Protein 8AKP (pdb70)

Radius of gyration: 17.82 Å; Cα contacts (8 Å, |Δi|>4): 658; chains: 1; bounding box: 41×42×43 Å

Structure (mmCIF, N/CA/C/O backbone):
data_8AKP
#
_entry.id   8AKP
#
_cell.length_a   79.220
_cell.length_b   87.300
_cell.length_c   42.530
_cell.angle_alpha   90.00
_cell.angle_beta   90.00
_cell.angle_gamma   90.00
#
_symmetry.space_group_name_H-M   'P 21 21 2'
#
loop_
_entity.id
_entity.type
_entity.pdbx_description
1 polymer 'catalytic domain of G7048'
2 branched alpha-D-mannopyranose-(1-3)-[alpha-D-mannopyranose-(1-6)]alpha-D-mannopyranose-(1-6)-[alpha-D-mannopyranose-(1-3)]beta-D-mannopyranose-(1-4)-2-acetamido-2-deoxy-beta-D-glucopyranose-(1-4)-2-acetamido-2-deoxy-beta-D-glucopyranose
3 non-polymer 2-AMINO-2-HYDROXYMETHYL-PROPANE-1,3-DIOL
4 water water
#
loop_
_atom_site.group_PDB
_atom_site.id
_atom_site.type_symbol
_atom_site.label_atom_id
_atom_site.label_alt_id
_atom_site.label_comp_id
_atom_site.label_asym_id
_atom_site.label_entity_id
_atom_site.label_seq_id
_atom_site.pdbx_PDB_ins_code
_atom_site.Cartn_x
_atom_site.Cartn_y
_atom_site.Cartn_z
_atom_site.occupancy
_atom_site.B_iso_or_equiv
_atom_site.auth_seq_id
_atom_site.auth_comp_id
_atom_site.auth_asym_id
_atom_site.auth_atom_id
_atom_site.pdbx_PDB_model_num
ATOM 1 N N . ALA A 1 1 ? 2.712 9.338 -0.206 1.00 45.85 0 ALA A N 1
ATOM 2 C CA . ALA A 1 1 ? 2.698 9.280 -1.668 1.00 48.52 0 ALA A CA 1
ATOM 3 C C . ALA A 1 1 ? 2.445 10.664 -2.250 1.00 45.32 0 ALA A C 1
ATOM 4 O O . ALA A 1 1 ? 1.802 11.505 -1.621 1.00 53.04 0 ALA A O 1
ATOM 6 N N . VAL A 1 2 ? 2.958 10.906 -3.453 1.00 27.97 1 VAL A N 1
ATOM 7 C CA . VAL A 1 2 ? 2.842 12.204 -4.100 1.00 27.67 1 VAL A CA 1
ATOM 8 C C . VAL A 1 2 ? 1.693 12.141 -5.094 1.00 23.02 1 VAL A C 1
ATOM 9 O O . VAL A 1 2 ? 1.596 11.194 -5.883 1.00 28.21 1 VAL A O 1
ATOM 13 N N . SER A 1 3 ? 0.813 13.135 -5.041 1.00 22.73 2 SER A N 1
ATOM 14 C CA . SER A 1 3 ? -0.319 13.200 -5.949 1.00 21.97 2 SER A CA 1
ATOM 15 C C . SER A 1 3 ? 0.129 13.664 -7.326 1.00 17.35 2 SER A C 1
ATOM 16 O O . SER A 1 3 ? 0.925 14.598 -7.452 1.00 18.30 2 SER A O 1
ATOM 19 N N . LYS A 1 4 ? -0.415 13.030 -8.359 1.00 18.33 3 LYS A N 1
ATOM 20 C CA . LYS A 1 4 ? -0.169 13.424 -9.746 1.00 16.41 3 LYS A CA 1
ATOM 21 C C . LYS A 1 4 ? -1.493 13.305 -10.490 1.00 20.05 3 LYS A C 1
ATOM 22 O O . LYS A 1 4 ? -2.066 12.210 -10.556 1.00 20.42 3 LYS A O 1
ATOM 28 N N . GLY A 1 5 ? -2.002 14.407 -11.019 1.00 21.73 4 GLY A N 1
ATOM 29 C CA . GLY A 1 5 ? -3.296 14.327 -11.663 1.00 20.72 4 GLY A CA 1
ATOM 30 C C . GLY A 1 5 ? -3.607 15.521 -12.525 1.00 19.54 4 GLY A C 1
ATOM 31 O O . GLY A 1 5 ? -2.708 16.235 -12.976 1.00 18.44 4 GLY A O 1
ATOM 32 N N . PHE A 1 6 ? -4.909 15.713 -12.750 1.00 18.46 5 PHE A N 1
ATOM 33 C CA . PHE A 1 6 ? -5.438 16.753 -13.615 1.00 17.87 5 PHE A CA 1
ATOM 34 C C . PHE A 1 6 ? -6.570 17.482 -12.904 1.00 19.54 5 PHE A C 1
ATOM 35 O O . PHE A 1 6 ? -7.199 16.955 -11.982 1.00 19.14 5 PHE A O 1
ATOM 43 N N . ASN A 1 7 ? -6.797 18.718 -13.335 1.00 19.91 6 ASN A N 1
ATOM 44 C CA . ASN A 1 7 ? -7.993 19.469 -12.976 1.00 20.73 6 ASN A CA 1
ATOM 45 C C . ASN A 1 7 ? -9.150 19.102 -13.896 1.00 19.09 6 ASN A C 1
ATOM 46 O O . ASN A 1 7 ? -8.972 18.959 -15.114 1.00 18.70 6 ASN A O 1
ATOM 51 N N . TYR A 1 8 ? -10.355 19.013 -13.315 1.00 19.89 7 TYR A N 1
ATOM 52 C CA . TYR A 1 8 ? -11.566 18.628 -14.037 1.00 21.53 7 TYR A CA 1
ATOM 53 C C . TYR A 1 8 ? -12.698 19.579 -13.684 1.00 16.99 7 TYR A C 1
ATOM 54 O O . TYR A 1 8 ? -12.985 19.778 -12.505 1.00 19.99 7 TYR A O 1
ATOM 63 N N . GLY A 1 9 ? -13.365 20.125 -14.704 1.00 22.36 8 GLY A N 1
ATOM 64 C CA . GLY A 1 9 ? -14.550 20.930 -14.467 1.00 23.60 8 GLY A CA 1
ATOM 65 C C . GLY A 1 9 ? -15.795 20.085 -14.291 1.00 27.11 8 GLY A C 1
ATOM 66 O O . GLY A 1 9 ? -15.823 18.892 -14.604 1.00 25.37 8 GLY A O 1
ATOM 67 N N . ALA A 1 10 ? -16.845 20.716 -13.759 1.00 20.88 9 ALA A N 1
ATOM 68 C CA . ALA A 1 10 ? -18.135 20.057 -13.641 1.00 19.12 9 ALA A CA 1
ATOM 69 C C . ALA A 1 10 ? -18.919 20.080 -14.940 1.00 21.65 9 ALA A C 1
ATOM 70 O O . ALA A 1 10 ? -19.906 19.351 -15.050 1.00 22.42 9 ALA A O 1
ATOM 72 N N . THR A 1 11 ? -18.494 20.879 -15.919 1.00 21.13 10 THR A N 1
ATOM 73 C CA . THR A 1 11 ? -19.155 20.991 -17.210 1.00 19.22 10 THR A CA 1
ATOM 74 C C . THR A 1 11 ? -18.132 20.751 -18.310 1.00 27.35 10 THR A C 1
ATOM 75 O O . THR A 1 11 ? -16.923 20.814 -18.084 1.00 23.29 10 THR A O 1
ATOM 79 N N . LYS A 1 12 ? -18.632 20.481 -19.508 1.00 28.45 11 LYS A N 1
ATOM 80 C CA . LYS A 1 12 ? -17.784 20.350 -20.680 1.00 21.28 11 LYS A CA 1
ATOM 81 C C . LYS A 1 12 ? -17.457 21.733 -21.235 1.00 27.92 11 LYS A C 1
ATOM 82 O O . LYS A 1 12 ? -17.937 22.759 -20.740 1.00 26.67 11 LYS A O 1
ATOM 88 N N . ALA A 1 13 ? -16.617 21.768 -22.278 1.00 26.62 12 ALA A N 1
ATOM 89 C CA . ALA A 1 13 ? -16.229 23.053 -22.854 1.00 29.24 12 ALA A CA 1
ATOM 90 C C . ALA A 1 13 ? -17.435 23.841 -23.337 1.00 37.32 12 ALA A C 1
ATOM 91 O O . ALA A 1 13 ? -17.429 25.075 -23.275 1.00 42.34 12 ALA A O 1
ATOM 93 N N . ASP A 1 14 ? -18.480 23.153 -23.807 1.00 37.15 13 ASP A N 1
ATOM 94 C CA . ASP A 1 14 ? -19.675 23.824 -24.299 1.00 36.45 13 ASP A CA 1
ATOM 95 C C . ASP A 1 14 ? -20.612 24.253 -23.182 1.00 38.97 13 ASP A C 1
ATOM 96 O O . ASP A 1 14 ? -21.682 24.803 -23.472 1.00 38.35 13 ASP A O 1
ATOM 101 N N . GLY A 1 15 ? -20.247 23.996 -21.925 1.00 29.36 14 GLY A N 1
ATOM 102 C CA . GLY A 1 15 ? -21.053 24.395 -20.796 1.00 27.83 14 GLY A CA 1
ATOM 103 C C . GLY A 1 15 ? -22.041 23.362 -20.305 1.00 27.59 14 GLY A C 1
ATOM 104 O O . GLY A 1 15 ? -22.680 23.589 -19.269 1.00 31.53 14 GLY A O 1
ATOM 105 N N . SER A 1 16 ? -22.200 22.240 -21.006 1.00 25.30 15 SER A N 1
ATOM 106 C CA . SER A 1 16 ? -23.180 21.252 -20.580 1.00 26.58 15 SER A CA 1
ATOM 107 C C . SER A 1 16 ? -22.617 20.415 -19.438 1.00 27.11 15 SER A C 1
ATOM 108 O O . SER A 1 16 ? -21.404 20.243 -19.307 1.00 22.31 15 SER A O 1
ATOM 111 N N . SER A 1 17 ? -23.517 19.892 -18.608 1.00 23.67 16 SER A N 1
ATOM 112 C CA . SER A 1 17 ? -23.110 19.192 -17.400 1.00 23.37 16 SER A CA 1
ATOM 113 C C . SER A 1 17 ? -22.425 17.878 -17.741 1.00 23.38 16 SER A C 1
ATOM 114 O O . SER A 1 17 ? -22.844 17.169 -18.661 1.00 23.69 16 SER A O 1
ATOM 117 N N . LYS A 1 18 ? -21.377 17.547 -16.985 1.00 26.98 17 LYS A N 1
ATOM 118 C CA . LYS A 1 18 ? -20.749 16.232 -17.053 1.00 24.63 17 LYS A CA 1
ATOM 119 C C . LYS A 1 18 ? -21.388 15.280 -16.050 1.00 25.99 17 LYS A C 1
ATOM 120 O O . LYS A 1 18 ? -21.699 15.661 -14.916 1.00 23.80 17 LYS A O 1
ATOM 126 N N . TYR A 1 19 ? -21.555 14.031 -16.462 1.00 22.98 18 TYR A N 1
ATOM 127 C CA . TYR A 1 19 ? -22.193 13.016 -15.638 1.00 25.12 18 TYR A CA 1
ATOM 128 C C . TYR A 1 19 ? -21.188 11.921 -15.305 1.00 24.01 18 TYR A C 1
ATOM 129 O O . TYR A 1 19 ? -20.060 11.931 -15.792 1.00 24.28 18 TYR A O 1
ATOM 138 N N . GLN A 1 20 ? -21.609 10.971 -14.455 1.00 23.47 19 GLN A N 1
ATOM 139 C CA . GLN A 1 20 ? -20.692 9.939 -13.958 1.00 27.12 19 GLN A CA 1
ATOM 140 C C . GLN A 1 20 ? -19.909 9.270 -15.090 1.00 21.19 19 GLN A C 1
ATOM 141 O O . GLN A 1 20 ? -18.693 9.087 -14.990 1.00 23.07 19 GLN A O 1
ATOM 147 N N . ALA A 1 21 ? -20.585 8.926 -16.190 1.00 18.91 20 ALA A N 1
ATOM 148 C CA . ALA A 1 21 ? -19.907 8.249 -17.289 1.00 24.37 20 ALA A CA 1
ATOM 149 C C . ALA A 1 21 ? -18.842 9.134 -17.921 1.00 25.64 20 ALA A C 1
ATOM 150 O O . ALA A 1 21 ? -17.809 8.630 -18.389 1.00 24.16 20 ALA A O 1
ATOM 152 N N . ASP A 1 22 ? -19.054 10.453 -17.925 1.00 23.59 21 ASP A N 1
ATOM 153 C CA . ASP A 1 22 ? -18.042 11.360 -18.467 1.00 24.63 21 ASP A CA 1
ATOM 154 C C . ASP A 1 22 ? -16.802 11.387 -17.584 1.00 25.99 21 ASP A C 1
ATOM 155 O O . ASP A 1 22 ? -15.669 11.301 -18.082 1.00 23.05 21 ASP A O 1
ATOM 160 N N . PHE A 1 23 ? -16.996 11.530 -16.267 1.00 20.68 22 PHE A N 1
ATOM 161 C CA . PHE A 1 23 ? -15.857 11.546 -15.356 1.00 21.52 22 PHE A CA 1
ATOM 162 C C . PHE A 1 23 ? -15.102 10.233 -15.418 1.00 21.12 22 PHE A C 1
ATOM 163 O O . PHE A 1 23 ? -13.867 10.217 -15.401 1.00 22.19 22 PHE A O 1
ATOM 171 N N . LYS A 1 24 ? -15.832 9.120 -15.490 1.00 20.85 23 LYS A N 1
ATOM 172 C CA . LYS A 1 24 ? -15.192 7.812 -15.502 1.00 23.17 23 LYS A CA 1
ATOM 173 C C . LYS A 1 24 ? -14.301 7.658 -16.721 1.00 24.42 23 LYS A C 1
ATOM 174 O O . LYS A 1 24 ? -13.191 7.126 -16.625 1.00 23.65 23 LYS A O 1
ATOM 180 N N . LYS A 1 25 ? -14.761 8.130 -17.879 1.00 22.34 24 LYS A N 1
ATOM 181 C CA . LYS A 1 25 ? -13.926 8.009 -19.063 1.00 26.09 24 LYS A CA 1
ATOM 182 C C . LYS A 1 25 ? -12.692 8.901 -18.960 1.00 26.53 24 LYS A C 1
ATOM 183 O O . LYS A 1 25 ? -11.594 8.492 -19.360 1.00 26.75 24 LYS A O 1
ATOM 189 N N . ASP A 1 26 ? -12.842 10.108 -18.401 1.00 25.89 25 ASP A N 1
ATOM 190 C CA . ASP A 1 26 ? -11.685 10.982 -18.188 1.00 26.31 25 ASP A CA 1
ATOM 191 C C . ASP A 1 26 ? -10.670 10.343 -17.246 1.00 23.88 25 ASP A C 1
ATOM 192 O O . ASP A 1 26 ? -9.467 10.304 -17.539 1.00 24.68 25 ASP A O 1
ATOM 197 N N . PHE A 1 27 ? -11.130 9.884 -16.075 1.00 15.72 26 PHE A N 1
ATOM 198 C CA . PHE A 1 27 ? -10.195 9.322 -15.095 1.00 16.86 26 PHE A CA 1
ATOM 199 C C . PHE A 1 27 ? -9.445 8.129 -15.677 1.00 21.98 26 PHE A C 1
ATOM 200 O O . PHE A 1 27 ? -8.240 7.960 -15.439 1.00 20.02 26 PHE A O 1
ATOM 208 N N . ALA A 1 28 ? -10.137 7.296 -16.463 1.00 22.35 27 ALA A N 1
ATOM 209 C CA . ALA A 1 28 ? -9.483 6.121 -17.029 1.00 24.95 27 ALA A CA 1
ATOM 210 C C . ALA A 1 28 ? -8.499 6.512 -18.127 1.00 27.02 27 ALA A C 1
ATOM 211 O O . ALA A 1 28 ? -7.400 5.948 -18.222 1.00 27.67 27 ALA A O 1
ATOM 213 N N . ALA A 1 29 ? -8.871 7.483 -18.960 1.00 19.98 28 ALA A N 1
ATOM 214 C CA . ALA A 1 29 ? -7.965 7.945 -20.004 1.00 24.52 28 ALA A CA 1
ATOM 215 C C . ALA A 1 29 ? -6.706 8.570 -19.409 1.00 22.02 28 ALA A C 1
ATOM 216 O O . ALA A 1 29 ? -5.603 8.368 -19.930 1.00 26.61 28 ALA A O 1
ATOM 218 N N . ALA A 1 30 ? -6.846 9.316 -18.307 1.00 20.92 29 ALA A N 1
ATOM 219 C CA . ALA A 1 30 ? -5.674 9.911 -17.672 1.00 21.90 29 ALA A CA 1
ATOM 220 C C . ALA A 1 30 ? -4.720 8.832 -17.184 1.00 30.97 29 ALA A C 1
ATOM 221 O O . ALA A 1 30 ? -3.500 8.962 -17.331 1.00 27.19 29 ALA A O 1
ATOM 223 N N . LYS A 1 31 ? -5.259 7.761 -16.593 1.00 29.66 30 LYS A N 1
ATOM 224 C CA . LYS A 1 31 ? -4.413 6.649 -16.165 1.00 38.63 30 LYS A CA 1
ATOM 225 C C . LYS A 1 31 ? -3.685 6.006 -17.337 1.00 36.43 30 LYS A C 1
ATOM 226 O O . LYS A 1 31 ? -2.542 5.554 -17.189 1.00 40.17 30 LYS A O 1
ATOM 232 N N . ALA A 1 32 ? -4.314 5.967 -18.507 1.00 30.47 31 ALA A N 1
ATOM 233 C CA . ALA A 1 32 ? -3.768 5.273 -19.667 1.00 31.78 31 ALA A CA 1
ATOM 234 C C . ALA A 1 32 ? -2.781 6.115 -20.473 1.00 38.35 31 ALA A C 1
ATOM 235 O O . ALA A 1 32 ? -2.401 5.709 -21.576 1.00 46.26 31 ALA A O 1
ATOM 237 N N . LEU A 1 33 ? -2.361 7.274 -19.963 1.00 35.99 32 LEU A N 1
ATOM 238 C CA . LEU A 1 33 ? -1.322 8.028 -20.660 1.00 50.35 32 LEU A CA 1
ATOM 239 C C . LEU A 1 33 ? 0.066 7.455 -20.372 1.00 60.74 32 LEU A C 1
ATOM 240 O O . LEU A 1 33 ? 0.820 7.146 -21.301 1.00 59.44 32 LEU A O 1
ATOM 245 N N . VAL A 1 34 ? 0.418 7.316 -19.092 1.00 74.82 33 VAL A N 1
ATOM 246 C CA . VAL A 1 34 ? 1.660 6.678 -18.659 1.00 80.49 33 VAL A CA 1
ATOM 247 C C . VAL A 1 34 ? 1.301 5.452 -17.824 1.00 79.78 33 VAL A C 1
ATOM 248 O O . VAL A 1 34 ? 0.401 5.507 -16.979 1.00 71.61 33 VAL A O 1
ATOM 252 N N . GLU A 1 35 ? 1.987 4.344 -18.079 1.00 90.22 34 GLU A N 1
ATOM 253 C CA . GLU A 1 35 ? 1.638 3.062 -17.481 1.00 90.21 34 GLU A CA 1
ATOM 254 C C . GLU A 1 35 ? 2.205 2.944 -16.065 1.00 92.34 34 GLU A C 1
ATOM 255 O O . GLU A 1 35 ? 3.118 2.159 -15.801 1.00 94.34 34 GLU A O 1
ATOM 261 N N . SER A 1 38 ? 4.013 5.278 -12.086 1.00 71.91 37 SER A N 1
ATOM 262 C CA . SER A 1 38 ? 3.407 6.447 -11.460 1.00 73.64 37 SER A CA 1
ATOM 263 C C . SER A 1 38 ? 2.666 7.286 -12.493 1.00 69.82 37 SER A C 1
ATOM 264 O O . SER A 1 38 ? 3.237 8.184 -13.113 1.00 73.99 37 SER A O 1
ATOM 267 N N . GLY A 1 39 ? 1.380 6.977 -12.667 1.00 57.59 38 GLY A N 1
ATOM 268 C CA . GLY A 1 39 ? 0.547 7.642 -13.640 1.00 33.52 38 GLY A CA 1
ATOM 269 C C . GLY A 1 39 ? -0.284 8.761 -13.038 1.00 32.93 38 GLY A C 1
ATOM 270 O O . GLY A 1 39 ? -0.185 9.100 -11.854 1.00 31.93 38 GLY A O 1
ATOM 271 N N . PHE A 1 40 ? -1.115 9.356 -13.888 1.00 25.59 39 PHE A N 1
ATOM 272 C CA . PHE A 1 40 ? -2.021 10.404 -13.442 1.00 22.48 39 PHE A CA 1
ATOM 273 C C . PHE A 1 40 ? -3.242 9.711 -12.849 1.00 29.81 39 PHE A C 1
ATOM 274 O O . PHE A 1 40 ? -4.142 9.270 -13.566 1.00 28.05 39 PHE A O 1
ATOM 282 N N . THR A 1 41 ? -3.252 9.572 -11.529 1.00 26.65 40 THR A N 1
ATOM 283 C CA . THR A 1 41 ? -4.307 8.841 -10.829 1.00 20.42 40 THR A CA 1
ATOM 284 C C . THR A 1 41 ? -5.094 9.715 -9.877 1.00 21.89 40 THR A C 1
ATOM 285 O O . THR A 1 41 ? -5.849 9.182 -9.050 1.00 22.89 40 THR A O 1
ATOM 289 N N . SER A 1 42 ? -4.957 11.036 -9.975 1.00 20.55 41 SER A N 1
ATOM 290 C CA . SER A 1 42 ? -5.621 11.948 -9.055 1.00 21.27 41 SER A CA 1
ATOM 291 C C . SER A 1 42 ? -6.436 12.958 -9.855 1.00 22.31 41 SER A C 1
ATOM 292 O O . SER A 1 42 ? -6.153 13.214 -11.026 1.00 19.51 41 SER A O 1
ATOM 295 N N . ALA A 1 43 ? -7.458 13.530 -9.216 1.00 19.01 42 ALA A N 1
ATOM 296 C CA . ALA A 1 43 ? -8.387 14.458 -9.860 1.00 20.62 42 ALA A CA 1
ATOM 297 C C . ALA A 1 43 ? -8.712 15.599 -8.910 1.00 19.69 42 ALA A C 1
ATOM 298 O O . ALA A 1 43 ? -9.149 15.357 -7.786 1.00 20.32 42 ALA A O 1
ATOM 300 N N . ARG A 1 44 ? -8.526 16.836 -9.354 1.00 19.17 43 ARG A N 1
ATOM 301 C CA . ARG A 1 44 ? -8.950 17.996 -8.577 1.00 17.23 43 ARG A CA 1
ATOM 302 C C . ARG A 1 44 ? -10.260 18.527 -9.155 1.00 19.05 43 ARG A C 1
ATOM 303 O O . ARG A 1 44 ? -10.390 18.669 -10.374 1.00 17.50 43 ARG A O 1
ATOM 311 N N . LEU A 1 45 ? -11.226 18.818 -8.282 1.00 16.64 44 LEU A N 1
ATOM 312 C CA . LEU A 1 45 ? -12.499 19.402 -8.680 1.00 17.73 44 LEU A CA 1
ATOM 313 C C . LEU A 1 45 ? -12.655 20.781 -8.057 1.00 16.58 44 LEU A C 1
ATOM 314 O O . LEU A 1 45 ? -12.036 21.093 -7.038 1.00 19.63 44 LEU A O 1
ATOM 319 N N . TYR A 1 46 ? -13.523 21.601 -8.657 1.00 15.49 45 TYR A N 1
ATOM 320 C CA . TYR A 1 46 ? -13.753 22.954 -8.166 1.00 15.57 45 TYR A CA 1
ATOM 321 C C . TYR A 1 46 ? -15.023 23.083 -7.336 1.00 20.11 45 TYR A C 1
ATOM 322 O O . TYR A 1 46 ? -15.196 24.103 -6.664 1.00 19.93 45 TYR A O 1
ATOM 331 N N . THR A 1 47 ? -15.907 22.088 -7.377 1.00 15.58 46 THR A N 1
ATOM 332 C CA . THR A 1 47 ? -17.202 22.177 -6.718 1.00 17.03 46 THR A CA 1
ATOM 333 C C . THR A 1 47 ? -17.606 20.793 -6.233 1.00 21.00 46 THR A C 1
ATOM 334 O O . THR A 1 47 ? -17.157 19.771 -6.766 1.00 19.75 46 THR A O 1
ATOM 338 N N . MET A 1 48 ? -18.443 20.770 -5.199 1.00 15.70 47 MET A N 1
ATOM 339 C CA . MET A 1 48 ? -19.048 19.529 -4.731 1.00 16.69 47 MET A CA 1
ATOM 340 C C . MET A 1 48 ? -20.382 19.233 -5.405 1.00 18.87 47 MET A C 1
ATOM 341 O O . MET A 1 48 ? -20.956 18.164 -5.158 1.00 18.69 47 MET A O 1
ATOM 346 N N . ILE A 1 49 ? -20.901 20.155 -6.210 1.00 18.40 48 ILE A N 1
ATOM 347 C CA . ILE A 1 49 ? -22.297 20.125 -6.660 1.00 21.51 48 ILE A CA 1
ATOM 348 C C . ILE A 1 49 ? -22.351 19.611 -8.091 1.00 23.19 48 ILE A C 1
ATOM 349 O O . ILE A 1 49 ? -21.654 20.139 -8.971 1.00 22.47 48 ILE A O 1
ATOM 354 N N . GLN A 1 50 ? -23.204 18.606 -8.327 1.00 18.06 49 GLN A N 1
ATOM 355 C CA . GLN A 1 50 ? -23.432 18.071 -9.670 1.00 18.26 49 GLN A CA 1
ATOM 356 C C . GLN A 1 50 ? -24.007 19.137 -10.592 1.00 18.95 49 GLN A C 1
ATOM 357 O O . GLN A 1 50 ? -24.905 19.893 -10.213 1.00 20.49 49 GLN A O 1
ATOM 363 N N . GLY A 1 51 ? -23.473 19.198 -11.810 1.00 21.41 50 GLY A N 1
ATOM 364 C CA . GLY A 1 51 ? -23.962 20.115 -12.821 1.00 20.10 50 GLY A CA 1
ATOM 365 C C . GLY A 1 51 ? -25.444 19.957 -13.098 1.00 23.68 50 GLY A C 1
ATOM 366 O O . GLY A 1 51 ? -25.947 18.838 -13.265 1.00 24.12 50 GLY A O 1
ATOM 367 N N . GLY A 1 52 ? -26.153 21.081 -13.145 1.00 23.13 51 GLY A N 1
ATOM 368 C CA . GLY A 1 52 ? -27.583 21.076 -13.332 1.00 19.42 51 GLY A CA 1
ATOM 369 C C . GLY A 1 52 ? -28.398 20.906 -12.066 1.00 24.52 51 GLY A C 1
ATOM 370 O O . GLY A 1 52 ? -29.630 20.920 -12.149 1.00 28.07 51 GLY A O 1
ATOM 371 N N . THR A 1 53 ? -27.761 20.746 -10.901 1.00 24.13 52 THR A N 1
ATOM 372 C CA . THR A 1 53 ? -28.486 20.526 -9.653 1.00 20.95 52 THR A CA 1
ATOM 373 C C . THR A 1 53 ? -28.182 21.641 -8.666 1.00 23.43 52 THR A C 1
ATOM 374 O O . THR A 1 53 ? -27.218 22.397 -8.818 1.00 23.44 52 THR A O 1
ATOM 378 N N . THR A 1 54 ? -28.998 21.698 -7.608 1.00 19.65 53 THR A N 1
ATOM 379 C CA . THR A 1 54 ? -28.805 22.708 -6.573 1.00 22.87 53 THR A CA 1
ATOM 380 C C . THR A 1 54 ? -27.731 22.298 -5.568 1.00 22.25 53 THR A C 1
ATOM 381 O O . THR A 1 54 ? -26.876 23.115 -5.205 1.00 22.09 53 THR A O 1
ATOM 385 N N . ASN A 1 55 ? -27.752 21.048 -5.104 1.00 18.24 54 ASN A N 1
ATOM 386 C CA . ASN A 1 55 ? -26.776 20.613 -4.108 1.00 20.26 54 ASN A CA 1
ATOM 387 C C . ASN A 1 55 ? -26.684 19.094 -4.055 1.00 19.33 54 ASN A C 1
ATOM 388 O O . ASN A 1 55 ? -26.404 18.520 -3.002 1.00 19.46 54 ASN A O 1
ATOM 393 N N . THR A 1 56 ? -26.905 18.449 -5.174 1.00 18.92 55 THR A N 1
ATOM 394 C CA . THR A 1 56 ? -26.669 17.019 -5.312 1.00 24.01 55 THR A CA 1
ATOM 395 C C . THR A 1 56 ? -25.170 16.744 -5.476 1.00 21.82 55 THR A C 1
ATOM 396 O O . THR A 1 56 ? -24.503 17.429 -6.258 1.00 19.91 55 THR A O 1
ATOM 400 N N . PRO A 1 57 ? -24.628 15.738 -4.782 1.00 17.13 56 PRO A N 1
ATOM 401 C CA . PRO A 1 57 ? -23.179 15.471 -4.870 1.00 18.31 56 PRO A CA 1
ATOM 402 C C . PRO A 1 57 ? -22.725 15.230 -6.302 1.00 21.41 56 PRO A C 1
ATOM 403 O O . PRO A 1 57 ? -23.354 14.478 -7.054 1.00 20.11 56 PRO A O 1
ATOM 407 N N . ILE A 1 58 ? -21.619 15.889 -6.673 1.00 21.55 57 ILE A N 1
ATOM 408 C CA . ILE A 1 58 ? -21.080 15.782 -8.021 1.00 16.40 57 ILE A CA 1
ATOM 409 C C . ILE A 1 58 ? -20.827 14.319 -8.361 1.00 22.45 57 ILE A C 1
ATOM 410 O O . ILE A 1 58 ? -20.336 13.537 -7.532 1.00 20.91 57 ILE A O 1
ATOM 415 N N . GLU A 1 59 ? -21.173 13.938 -9.595 1.00 21.21 58 GLU A N 1
ATOM 416 C CA . GLU A 1 59 ? -21.096 12.537 -9.994 1.00 23.44 58 GLU A CA 1
ATOM 417 C C . GLU A 1 59 ? -19.670 12.096 -10.289 1.00 18.94 58 GLU A C 1
ATOM 418 O O . GLU A 1 59 ? -19.453 10.931 -10.638 1.00 22.38 58 GLU A O 1
ATOM 424 N N . ALA A 1 60 ? -18.704 12.997 -10.145 1.00 17.68 59 ALA A N 1
ATOM 425 C CA . ALA A 1 60 ? -17.303 12.598 -10.166 1.00 20.68 59 ALA A CA 1
ATOM 426 C C . ALA A 1 60 ? -16.978 11.663 -9.016 1.00 22.51 59 ALA A C 1
ATOM 427 O O . ALA A 1 60 ? -16.006 10.901 -9.091 1.00 23.26 59 ALA A O 1
ATOM 429 N N . ILE A 1 61 ? -17.747 11.725 -7.929 1.00 16.81 60 ILE A N 1
ATOM 430 C CA . ILE A 1 61 ? -17.415 10.925 -6.757 1.00 19.81 60 ILE A CA 1
ATOM 431 C C . ILE A 1 61 ? -17.660 9.450 -7.053 1.00 19.02 60 ILE A C 1
ATOM 432 O O . ILE A 1 61 ? -16.742 8.641 -6.853 1.00 22.02 60 ILE A O 1
ATOM 437 N N . PRO A 1 62 ? -18.842 9.029 -7.527 1.00 21.70 61 PRO A N 1
ATOM 438 C CA . PRO A 1 62 ? -18.987 7.598 -7.831 1.00 23.07 61 PRO A CA 1
ATOM 439 C C . PRO A 1 62 ? -18.088 7.136 -8.965 1.00 26.04 61 PRO A C 1
ATOM 440 O O . PRO A 1 62 ? -17.656 5.977 -8.967 1.00 24.07 61 PRO A O 1
ATOM 444 N N . ALA A 1 63 ? -17.780 8.006 -9.926 1.00 20.48 62 ALA A N 1
ATOM 445 C CA . ALA A 1 63 ? -16.816 7.638 -10.960 1.00 19.50 62 ALA A CA 1
ATOM 446 C C . ALA A 1 63 ? -15.436 7.378 -10.365 1.00 22.51 62 ALA A C 1
ATOM 447 O O . ALA A 1 63 ? -14.748 6.431 -10.765 1.00 26.21 62 ALA A O 1
ATOM 449 N N . ALA A 1 64 ? -15.009 8.218 -9.419 1.00 23.35 63 ALA A N 1
ATOM 450 C CA . ALA A 1 64 ? -13.702 8.042 -8.792 1.00 22.10 63 ALA A CA 1
ATOM 451 C C . ALA A 1 64 ? -13.649 6.756 -7.979 1.00 22.59 63 ALA A C 1
ATOM 452 O O . ALA A 1 64 ? -12.612 6.084 -7.934 1.00 23.98 63 ALA A O 1
ATOM 454 N N . ILE A 1 65 ? -14.752 6.408 -7.316 1.00 19.43 64 ILE A N 1
ATOM 455 C CA . ILE A 1 65 ? -14.809 5.148 -6.581 1.00 19.78 64 ILE A CA 1
ATOM 456 C C . ILE A 1 65 ? -14.584 3.969 -7.519 1.00 25.86 64 ILE A C 1
ATOM 457 O O . ILE A 1 65 ? -13.822 3.043 -7.207 1.00 25.88 64 ILE A O 1
ATOM 462 N N . GLU A 1 66 ? -15.222 3.990 -8.694 1.00 25.70 65 GLU A N 1
ATOM 463 C CA . GLU A 1 66 ? -15.078 2.871 -9.621 1.00 27.77 65 GLU A CA 1
ATOM 464 C C . GLU A 1 66 ? -13.683 2.822 -10.238 1.00 30.08 65 GLU A C 1
ATOM 465 O O . GLU A 1 66 ? -13.158 1.735 -10.508 1.00 29.25 65 GLU A O 1
ATOM 471 N N . GLU A 1 67 ? -13.071 3.977 -10.486 1.00 27.44 66 GLU A N 1
ATOM 472 C CA . GLU A 1 67 ? -11.743 4.014 -11.092 1.00 28.71 66 GLU A CA 1
ATOM 473 C C . GLU A 1 67 ? -10.618 4.073 -10.064 1.00 31.58 66 GLU A C 1
ATOM 474 O O . GLU A 1 67 ? -9.444 4.107 -10.453 1.00 27.55 66 GLU A O 1
ATOM 480 N N . LYS A 1 68 ? -10.948 4.084 -8.772 1.00 24.64 67 LYS A N 1
ATOM 481 C CA . LYS A 1 68 ? -9.965 4.241 -7.699 1.00 25.99 67 LYS A CA 1
ATOM 482 C C . LYS A 1 68 ? -9.117 5.495 -7.915 1.00 27.81 67 LYS A C 1
ATOM 483 O O . LYS A 1 68 ? -7.889 5.487 -7.794 1.00 31.75 67 LYS A O 1
ATOM 489 N N . THR A 1 69 ? -9.798 6.597 -8.205 1.00 21.98 68 THR A N 1
ATOM 490 C CA . THR A 1 69 ? -9.147 7.868 -8.483 1.00 22.85 68 THR A CA 1
ATOM 491 C C . THR A 1 69 ? -9.082 8.688 -7.201 1.00 25.66 68 THR A C 1
ATOM 492 O O . THR A 1 69 ? -10.097 8.867 -6.524 1.00 24.24 68 THR A O 1
ATOM 496 N N . GLU A 1 70 ? -7.883 9.149 -6.852 1.00 18.98 69 GLU A N 1
ATOM 497 C CA . GLU A 1 70 ? -7.727 10.045 -5.715 1.00 19.71 69 GLU A CA 1
ATOM 498 C C . GLU A 1 70 ? -8.426 11.365 -6.011 1.00 21.22 69 GLU A C 1
ATOM 499 O O . GLU A 1 70 ? -8.418 11.841 -7.148 1.00 19.60 69 GLU A O 1
ATOM 505 N N . LEU A 1 71 ? -9.035 11.962 -4.988 1.00 20.17 70 LEU A N 1
ATOM 506 C CA . LEU A 1 71 ? -9.811 13.187 -5.153 1.00 16.13 70 LEU A CA 1
ATOM 507 C C . LEU A 1 71 ? -9.243 14.315 -4.307 1.00 20.61 70 LEU A C 1
ATOM 508 O O . LEU A 1 71 ? -9.127 14.182 -3.085 1.00 25.15 70 LEU A O 1
ATOM 513 N N . LEU A 1 72 ? -8.930 15.435 -4.957 1.00 17.97 71 LEU A N 1
ATOM 514 C CA . LEU A 1 72 ? -8.761 16.713 -4.275 1.00 16.23 71 LEU A CA 1
ATOM 515 C C . LEU A 1 72 ? -10.080 17.469 -4.425 1.00 19.28 71 LEU A C 1
ATOM 516 O O . LEU A 1 72 ? -10.365 18.040 -5.482 1.00 20.42 71 LEU A O 1
ATOM 521 N N . LEU A 1 73 ? -10.903 17.441 -3.379 1.00 17.29 72 LEU A N 1
ATOM 522 C CA . LEU A 1 73 ? -12.218 18.052 -3.445 1.00 20.40 72 LEU A CA 1
ATOM 523 C C . LEU A 1 73 ? -12.098 19.569 -3.486 1.00 16.13 72 LEU A C 1
ATOM 524 O O . LEU A 1 73 ? -11.096 20.150 -3.071 1.00 20.99 72 LEU A O 1
ATOM 529 N N . GLY A 1 74 ? -13.138 20.210 -4.017 1.00 15.60 73 GLY A N 1
ATOM 530 C CA . GLY A 1 74 ? -13.208 21.658 -3.995 1.00 17.38 73 GLY A CA 1
ATOM 531 C C . GLY A 1 74 ? -14.602 22.140 -3.650 1.00 20.49 73 GLY A C 1
ATOM 532 O O . GLY A 1 74 ? -15.585 21.552 -4.099 1.00 20.35 73 GLY A O 1
ATOM 533 N N . LEU A 1 75 ? -14.695 23.187 -2.832 1.00 19.07 74 LEU A N 1
ATOM 534 C CA . LEU A 1 75 ? -15.937 23.907 -2.590 1.00 22.32 74 LEU A CA 1
ATOM 535 C C . LEU A 1 75 ? -15.781 25.291 -3.194 1.00 24.54 74 LEU A C 1
ATOM 536 O O . LEU A 1 75 ? -14.776 25.966 -2.943 1.00 25.97 74 LEU A O 1
ATOM 541 N N . TRP A 1 76 ? -16.747 25.700 -4.009 1.00 22.03 75 TRP A N 1
ATOM 542 C CA . TRP A 1 76 ? -16.657 26.997 -4.670 1.00 22.10 75 TRP A CA 1
ATOM 543 C C . TRP A 1 76 ? -17.181 28.051 -3.705 1.00 26.39 75 TRP A C 1
ATOM 544 O O . TRP A 1 76 ? -18.326 27.964 -3.253 1.00 25.59 75 TRP A O 1
ATOM 555 N N . ALA A 1 77 ? -16.350 29.041 -3.375 1.00 20.93 76 ALA A N 1
ATOM 556 C CA . ALA A 1 77 ? -16.674 29.922 -2.263 1.00 21.64 76 ALA A CA 1
ATOM 557 C C . ALA A 1 77 ? -17.155 31.297 -2.692 1.00 28.40 76 ALA A C 1
ATOM 558 O O . ALA A 1 77 ? -17.604 32.065 -1.835 1.00 33.81 76 ALA A O 1
ATOM 560 N N . SER A 1 78 ? -17.083 31.627 -3.977 1.00 24.30 77 SER A N 1
ATOM 561 C CA . SER A 1 78 ? -17.517 32.932 -4.449 1.00 24.76 77 SER A CA 1
ATOM 562 C C . SER A 1 78 ? -18.971 32.872 -4.901 1.00 25.15 77 SER A C 1
ATOM 563 O O . SER A 1 78 ? -19.483 31.812 -5.277 1.00 25.68 77 SER A O 1
ATOM 566 N N . GLY A 1 79 ? -19.636 34.024 -4.859 1.00 26.86 78 GLY A N 1
ATOM 567 C CA . GLY A 1 79 ? -21.009 34.126 -5.323 1.00 24.75 78 GLY A CA 1
ATOM 568 C C . GLY A 1 79 ? -22.078 33.748 -4.322 1.00 27.46 78 GLY A C 1
ATOM 569 O O . GLY A 1 79 ? -23.249 33.662 -4.704 1.00 28.25 78 GLY A O 1
ATOM 570 N N . GLY A 1 80 ? -21.721 33.497 -3.066 1.00 31.89 79 GLY A N 1
ATOM 571 C CA . GLY A 1 80 ? -22.719 33.275 -2.039 1.00 28.42 79 GLY A CA 1
ATOM 572 C C . GLY A 1 80 ? -23.398 31.922 -2.057 1.00 26.83 79 GLY A C 1
ATOM 573 O O . GLY A 1 80 ? -24.542 31.811 -1.608 1.00 28.72 79 GLY A O 1
ATOM 574 N N . ASN A 1 81 ? -22.714 30.874 -2.521 1.00 21.31 80 ASN A N 1
ATOM 575 C CA . ASN A 1 81 ? -23.330 29.560 -2.664 1.00 23.42 80 ASN A CA 1
ATOM 576 C C . ASN A 1 81 ? -22.720 28.518 -1.736 1.00 25.74 80 ASN A C 1
ATOM 577 O O . ASN A 1 81 ? -22.910 27.316 -1.955 1.00 21.64 80 ASN A O 1
ATOM 582 N N . MET A 1 82 ? -21.995 28.949 -0.697 1.00 19.78 81 MET A N 1
ATOM 583 C CA . MET A 1 82 ? -21.349 27.984 0.185 1.00 24.85 81 MET A CA 1
ATOM 584 C C . MET A 1 82 ? -22.361 27.136 0.939 1.00 23.66 81 MET A C 1
ATOM 585 O O . MET A 1 82 ? -22.049 25.994 1.300 1.00 25.60 81 MET A O 1
ATOM 590 N N . ASP A 1 83 ? -23.568 27.651 1.191 1.00 23.54 82 ASP A N 1
ATOM 591 C CA A ASP A 1 83 ? -24.566 26.820 1.859 0.59 24.35 82 ASP A CA 1
ATOM 592 C CA B ASP A 1 83 ? -24.569 26.824 1.857 0.41 24.66 82 ASP A CA 1
ATOM 593 C C . ASP A 1 83 ? -24.854 25.565 1.047 1.00 24.29 82 ASP A C 1
ATOM 594 O O . ASP A 1 83 ? -24.933 24.463 1.603 1.00 20.91 82 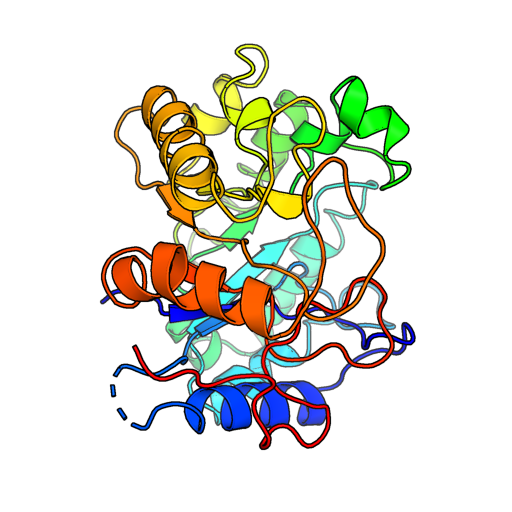ASP A O 1
ATOM 603 N N . ASN A 1 84 ? -24.979 25.704 -0.277 1.00 21.71 83 ASN A N 1
ATOM 604 C CA . ASN A 1 84 ? -25.219 24.538 -1.124 1.00 20.19 83 ASN A CA 1
ATOM 605 C C . ASN A 1 84 ? -23.987 23.650 -1.248 1.00 24.54 83 ASN A C 1
ATOM 606 O O . ASN A 1 84 ? -24.115 22.424 -1.356 1.00 20.36 83 ASN A O 1
ATOM 611 N N . GLU A 1 85 ? -22.790 24.245 -1.288 1.00 20.53 84 GLU A N 1
ATOM 612 C CA . GLU A 1 85 ? -21.572 23.434 -1.304 1.00 25.48 84 GLU A CA 1
ATOM 613 C C . GLU A 1 85 ? -21.479 22.576 -0.050 1.00 20.93 84 GLU A C 1
ATOM 614 O O . GLU A 1 85 ? -21.152 21.387 -0.119 1.00 21.23 84 GLU A O 1
ATOM 620 N N . ILE A 1 86 ? -21.765 23.165 1.111 1.00 19.55 85 ILE A N 1
ATOM 621 C CA . ILE A 1 86 ? -21.695 22.407 2.353 1.00 22.41 85 ILE A CA 1
ATOM 622 C C . ILE A 1 86 ? -22.761 21.316 2.387 1.00 19.01 85 ILE A C 1
ATOM 623 O O . ILE A 1 86 ? -22.489 20.178 2.796 1.00 20.77 85 ILE A O 1
ATOM 628 N N . ALA A 1 87 ? -23.977 21.629 1.929 1.00 20.13 86 ALA A N 1
ATOM 629 C CA . ALA A 1 87 ? -25.025 20.612 1.825 1.00 21.09 86 ALA A CA 1
ATOM 630 C C . ALA A 1 87 ? -24.611 19.454 0.917 1.00 23.22 86 ALA A C 1
ATOM 631 O O . ALA A 1 87 ? -24.861 18.284 1.242 1.00 23.38 86 ALA A O 1
ATOM 633 N N . ALA A 1 88 ? -23.991 19.753 -0.232 1.00 18.34 87 ALA A N 1
ATOM 634 C CA . ALA A 1 88 ? -23.541 18.688 -1.123 1.00 19.07 87 ALA A CA 1
ATOM 635 C C . ALA A 1 88 ? -22.442 17.859 -0.473 1.00 23.00 87 ALA A C 1
ATOM 636 O O . ALA A 1 88 ? -22.410 16.629 -0.621 1.00 21.27 87 ALA A O 1
ATOM 638 N N . LEU A 1 89 ? -21.536 18.513 0.258 1.00 20.64 88 LEU A N 1
ATOM 639 C CA . LEU A 1 89 ? -20.477 17.777 0.946 1.00 21.39 88 LEU A CA 1
ATOM 640 C C . LEU A 1 89 ? -21.061 16.850 2.001 1.00 23.41 88 LEU A C 1
ATOM 641 O O . LEU A 1 89 ? -20.667 15.679 2.096 1.00 23.23 88 LEU A O 1
ATOM 646 N N . LYS A 1 90 ? -22.015 17.350 2.796 1.00 17.56 89 LYS A N 1
ATOM 647 C CA . LYS A 1 90 ? -22.678 16.499 3.781 1.00 21.52 89 LYS A CA 1
ATOM 648 C C . LYS A 1 90 ? -23.351 15.312 3.114 1.00 23.25 89 LYS A C 1
ATOM 649 O O . LYS A 1 90 ? -23.256 14.180 3.610 1.00 21.98 89 LYS A O 1
ATOM 655 N N . SER A 1 91 ? -24.022 15.545 1.969 1.00 19.78 90 SER A N 1
ATOM 656 C CA . SER A 1 91 ? -24.724 14.459 1.296 1.00 19.30 90 SER A CA 1
ATOM 657 C C . SER A 1 91 ? -23.746 13.457 0.713 1.00 23.65 90 SER A C 1
ATOM 658 O O . SER A 1 91 ? -24.004 12.249 0.740 1.00 25.22 90 SER A O 1
ATOM 661 N N . ALA A 1 92 ? -22.625 13.942 0.175 1.00 19.94 91 ALA A N 1
ATOM 662 C CA . ALA A 1 92 ? -21.604 13.041 -0.349 1.00 19.66 91 ALA A CA 1
ATOM 663 C C . ALA A 1 92 ? -21.087 12.097 0.736 1.00 21.36 91 ALA A C 1
ATOM 664 O O . ALA A 1 92 ? -20.966 10.887 0.512 1.00 21.15 91 ALA A O 1
ATOM 666 N N . ILE A 1 93 ? -20.768 12.634 1.922 1.00 24.71 92 ILE A N 1
ATOM 667 C CA . ILE A 1 93 ? -20.333 11.785 3.035 1.00 26.27 92 ILE A CA 1
ATOM 668 C C . ILE A 1 93 ? -21.405 10.766 3.377 1.00 27.06 92 ILE A C 1
ATOM 669 O O . ILE A 1 93 ? -21.118 9.576 3.583 1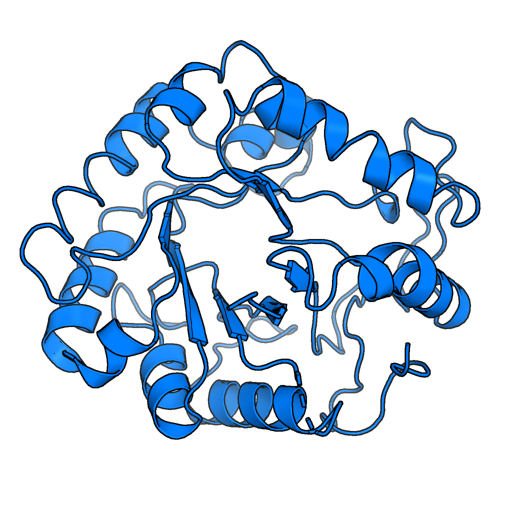.00 23.39 92 ILE A O 1
ATOM 674 N N . SER A 1 94 ? -22.659 11.216 3.442 1.00 23.25 93 SER A N 1
ATOM 675 C CA . SER A 1 94 ? -23.759 10.331 3.812 1.00 23.65 93 SER A CA 1
ATOM 676 C C . SER A 1 94 ? -23.989 9.246 2.763 1.00 26.25 93 SER A C 1
ATOM 677 O O . SER A 1 94 ? -24.130 8.065 3.099 1.00 31.09 93 SER A O 1
ATOM 680 N N . GLN A 1 95 ? -24.029 9.621 1.483 1.00 21.34 94 GLN A N 1
ATOM 681 C CA . GLN A 1 95 ? -24.437 8.671 0.454 1.00 27.22 94 GLN A CA 1
ATOM 682 C C . GLN A 1 95 ? -23.325 7.707 0.055 1.00 28.19 94 GLN A C 1
ATOM 683 O O . GLN A 1 95 ? -23.610 6.551 -0.271 1.00 28.36 94 GLN A O 1
ATOM 689 N N . TYR A 1 96 ? -22.063 8.157 0.031 1.00 24.39 95 TYR A N 1
ATOM 690 C CA . TYR A 1 96 ? -20.983 7.333 -0.497 1.00 23.33 95 TYR A CA 1
ATOM 691 C C . TYR A 1 96 ? -20.042 6.791 0.575 1.00 25.64 95 TYR A C 1
ATOM 692 O O . TYR A 1 96 ? -19.299 5.846 0.293 1.00 27.73 95 TYR A O 1
ATOM 701 N N . GLY A 1 97 ? -20.069 7.347 1.788 1.00 21.85 96 GLY A N 1
ATOM 702 C CA . GLY A 1 97 ? -19.412 6.713 2.925 1.00 21.55 96 GLY A CA 1
ATOM 703 C C . GLY A 1 97 ? -17.917 6.525 2.736 1.00 29.46 96 GLY A C 1
ATOM 704 O O . GLY A 1 97 ? -17.223 7.362 2.150 1.00 24.72 96 GLY A O 1
ATOM 705 N N . ASP A 1 98 ? -17.419 5.384 3.227 1.00 28.47 97 ASP A N 1
ATOM 706 C CA . ASP A 1 98 ? -15.980 5.167 3.365 1.00 31.33 97 ASP A CA 1
ATOM 707 C C . ASP A 1 98 ? -15.271 4.967 2.026 1.00 25.44 97 ASP A C 1
ATOM 708 O O . ASP A 1 98 ? -14.090 5.320 1.899 1.00 26.33 97 ASP A O 1
ATOM 713 N N . ASP A 1 99 ? -15.935 4.372 1.034 1.00 21.08 98 ASP A N 1
ATOM 714 C CA . ASP A 1 99 ? -15.301 4.247 -0.279 1.00 26.38 98 ASP A CA 1
ATOM 715 C C . ASP A 1 99 ? -14.977 5.610 -0.870 1.00 30.46 98 ASP A C 1
ATOM 716 O O . ASP A 1 99 ? -13.974 5.757 -1.579 1.00 33.13 98 ASP A O 1
ATOM 721 N N . PHE A 1 100 ? -15.804 6.613 -0.574 1.00 24.90 99 PHE A N 1
ATOM 722 C CA . PHE A 1 100 ? -15.518 7.994 -0.958 1.00 19.22 99 PHE A CA 1
ATOM 723 C C . PHE A 1 100 ? -14.413 8.594 -0.092 1.00 20.79 99 PHE A C 1
ATOM 724 O O . PHE A 1 100 ? -13.421 9.132 -0.609 1.00 23.43 99 PHE A O 1
ATOM 732 N N . ALA A 1 101 ? -14.566 8.511 1.235 1.00 23.64 100 ALA A N 1
ATOM 733 C CA . ALA A 1 101 ? -13.608 9.155 2.134 1.00 22.81 100 ALA A CA 1
ATOM 734 C C . ALA A 1 101 ? -12.195 8.641 1.906 1.00 21.79 100 ALA A C 1
ATOM 735 O O . ALA A 1 101 ? -11.225 9.397 2.033 1.00 22.39 100 ALA A O 1
ATOM 737 N N . ASN A 1 102 ? -12.055 7.353 1.592 1.00 22.22 101 ASN A N 1
ATOM 738 C CA . ASN A 1 102 ? -10.737 6.752 1.436 1.00 24.13 101 ASN A CA 1
ATOM 739 C C . ASN A 1 102 ? -9.980 7.288 0.228 1.00 26.40 101 ASN A C 1
ATOM 740 O O . ASN A 1 102 ? -8.764 7.078 0.130 1.00 26.76 101 ASN A O 1
ATOM 745 N N . LEU A 1 103 ? -10.654 7.974 -0.687 1.00 20.11 102 LEU A N 1
ATOM 746 C CA . LEU A 1 103 ? -9.987 8.522 -1.862 1.00 20.36 102 LEU A CA 1
ATOM 747 C C . LEU A 1 103 ? -9.592 9.981 -1.701 1.00 20.98 102 LEU A C 1
ATOM 748 O O . LEU A 1 103 ? -8.846 10.499 -2.538 1.00 20.79 102 LEU A O 1
ATOM 753 N N . VAL A 1 104 ? -10.032 10.647 -0.637 1.00 19.31 103 VAL A N 1
ATOM 754 C CA . VAL A 1 104 ? -9.915 12.097 -0.539 1.00 22.35 103 VAL A CA 1
ATOM 755 C C . VAL A 1 104 ? -8.538 12.446 0.009 1.00 25.62 103 VAL A C 1
ATOM 756 O O . VAL A 1 104 ? -8.190 12.072 1.136 1.00 24.81 103 VAL A O 1
ATOM 760 N N . VAL A 1 105 ? -7.751 13.173 -0.788 1.00 19.52 104 VAL A N 1
ATOM 761 C CA . VAL A 1 105 ? -6.426 13.608 -0.338 1.00 21.27 104 VAL A CA 1
ATOM 762 C C . VAL A 1 105 ? -6.484 14.950 0.386 1.00 29.28 104 VAL A C 1
ATOM 763 O O . VAL A 1 105 ? -5.583 15.262 1.179 1.00 25.03 104 VAL A O 1
ATOM 767 N N . GLY A 1 106 ? -7.526 15.736 0.166 1.00 25.25 105 GLY A N 1
ATOM 768 C CA . GLY A 1 106 ? -7.594 17.057 0.760 1.00 20.03 105 GLY A CA 1
ATOM 769 C C . GLY A 1 106 ? -8.844 17.737 0.261 1.00 21.48 105 GLY A C 1
ATOM 770 O O . GLY A 1 106 ? -9.530 17.242 -0.637 1.00 20.84 105 GLY A O 1
ATOM 771 N N . ILE A 1 107 ? -9.142 18.884 0.866 1.00 19.57 106 ILE A N 1
ATOM 772 C CA . ILE A 1 107 ? -10.330 19.656 0.518 1.00 19.30 106 ILE A CA 1
ATOM 773 C C . ILE A 1 107 ? -9.901 21.105 0.387 1.00 19.02 106 ILE A C 1
ATOM 774 O O . ILE A 1 107 ? -9.356 21.680 1.333 1.00 19.72 106 ILE A O 1
ATOM 779 N N . SER A 1 108 ? -10.163 21.702 -0.760 1.00 19.19 107 SER A N 1
ATOM 780 C CA . SER A 1 108 ? -9.844 23.102 -0.979 1.00 17.66 107 SER A CA 1
ATOM 781 C C . SER A 1 108 ? -11.113 23.924 -0.828 1.00 19.08 107 SER A C 1
ATOM 782 O O . SER A 1 108 ? -12.123 23.654 -1.485 1.00 21.01 107 SER A O 1
ATOM 785 N N . VAL A 1 109 ? -11.066 24.912 0.045 1.00 20.13 108 VAL A N 1
ATOM 786 C CA . VAL A 1 109 ? -12.189 25.798 0.285 1.00 17.86 108 VAL A CA 1
ATOM 787 C C . VAL A 1 109 ? -11.929 27.023 -0.578 1.00 22.95 108 VAL A C 1
ATOM 788 O O . VAL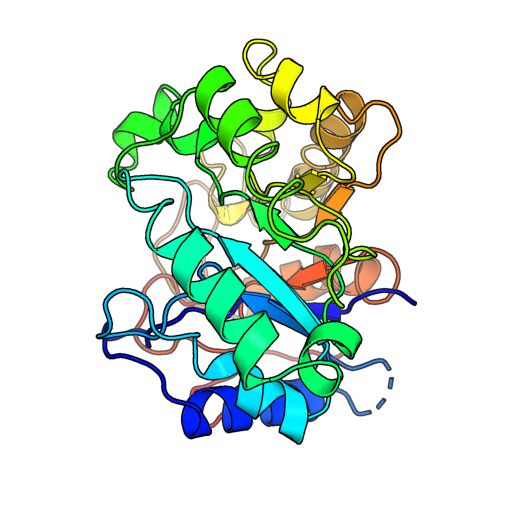 A 1 109 ? -11.152 27.900 -0.205 1.00 22.93 108 VAL A O 1
ATOM 792 N N . GLY A 1 110 ? -12.552 27.062 -1.744 1.00 18.58 109 GLY A N 1
ATOM 793 C CA . GLY A 1 110 ? -12.411 28.227 -2.602 1.00 17.08 109 GLY A CA 1
ATOM 794 C C . GLY A 1 110 ? -11.272 28.083 -3.589 1.00 17.91 109 GLY A C 1
ATOM 795 O O . GLY A 1 110 ? -10.237 27.475 -3.309 1.00 22.56 109 GLY A O 1
ATOM 796 N N . SER A 1 111 ? -11.479 28.653 -4.779 1.00 21.05 110 SER A N 1
ATOM 797 C CA . SER A 1 111 ? -10.496 28.641 -5.857 1.00 23.55 110 SER A CA 1
ATOM 798 C C . SER A 1 111 ? -10.411 30.053 -6.423 1.00 25.15 110 SER A C 1
ATOM 799 O O . SER A 1 111 ? -11.346 30.515 -7.083 1.00 24.94 110 SER A O 1
ATOM 802 N N . GLU A 1 112 ? -9.309 30.740 -6.117 1.00 19.94 111 GLU A N 1
ATOM 803 C CA . GLU A 1 112 ? -8.981 32.070 -6.634 1.00 22.97 111 GLU A CA 1
ATOM 804 C C . GLU A 1 112 ? -9.936 33.152 -6.138 1.00 25.20 111 GLU A C 1
ATOM 805 O O . GLU A 1 112 ? -10.074 34.199 -6.772 1.00 22.06 111 GLU A O 1
ATOM 811 N N . ASP A 1 113 ? -10.559 32.947 -4.969 1.00 21.72 112 ASP A N 1
ATOM 812 C CA . ASP A 1 113 ? -11.455 33.973 -4.441 1.00 22.19 112 ASP A CA 1
ATOM 813 C C . ASP A 1 113 ? -10.710 35.223 -4.015 1.00 25.36 112 ASP A C 1
ATOM 814 O O . ASP A 1 113 ? -11.289 36.313 -4.038 1.00 24.04 112 ASP A O 1
ATOM 819 N N . MET A 1 114 ? -9.441 35.097 -3.606 1.00 22.63 113 MET A N 1
ATOM 820 C CA . MET A 1 114 ? -8.699 36.294 -3.226 1.00 26.59 113 MET A CA 1
ATOM 821 C C . MET A 1 114 ? -8.233 37.058 -4.459 1.00 28.71 113 MET A C 1
ATOM 822 O O . MET A 1 114 ? -8.275 38.294 -4.478 1.00 29.41 113 MET A O 1
ATOM 827 N N . TYR A 1 115 ? -7.810 36.337 -5.504 1.00 25.69 114 TYR A N 1
ATOM 828 C CA . TYR A 1 115 ? -7.497 36.988 -6.773 1.00 27.84 114 TYR A CA 1
ATOM 829 C C . TYR A 1 115 ? -8.683 37.791 -7.301 1.00 26.67 114 TYR A C 1
ATOM 830 O O . TYR A 1 115 ? -8.511 38.911 -7.795 1.00 27.38 114 TYR A O 1
ATOM 839 N N . ARG A 1 116 ? -9.896 37.239 -7.216 1.00 24.70 115 ARG A N 1
ATOM 840 C CA . ARG A 1 116 ? -11.033 38.001 -7.719 1.00 27.24 115 ARG A CA 1
ATOM 841 C C . ARG A 1 116 ? -11.394 39.179 -6.818 1.00 28.45 115 ARG A C 1
ATOM 842 O O . ARG A 1 116 ? -12.138 40.068 -7.250 1.00 36.08 115 ARG A O 1
ATOM 850 N N . ASN A 1 117 ? -10.890 39.202 -5.588 1.00 26.18 116 ASN A N 1
ATOM 851 C CA . ASN A 1 117 ? -11.036 40.317 -4.663 1.00 33.47 116 ASN A CA 1
ATOM 852 C C . ASN A 1 117 ? -9.831 41.261 -4.703 1.00 38.22 116 ASN A C 1
ATOM 853 O O . ASN A 1 117 ? -9.578 41.979 -3.729 1.00 37.13 116 ASN A O 1
ATOM 858 N N . SER A 1 118 ? -9.073 41.253 -5.795 1.00 35.09 117 SER A N 1
ATOM 859 C CA . SER A 1 118 ? -7.921 42.125 -5.986 1.00 31.53 117 SER A CA 1
ATOM 860 C C . SER A 1 118 ? -8.225 43.132 -7.087 1.00 32.79 117 SER A C 1
ATOM 861 O O . SER A 1 118 ? -9.256 43.058 -7.760 1.00 36.18 117 SER A O 1
ATOM 864 N N . VAL A 1 119 ? -7.323 44.095 -7.278 1.00 41.17 118 VAL A N 1
ATOM 865 C CA . VAL A 1 119 ? -7.618 45.162 -8.231 1.00 46.47 118 VAL A CA 1
ATOM 866 C C . VAL A 1 119 ? -7.615 44.627 -9.658 1.00 54.23 118 VAL A C 1
ATOM 867 O O . VAL A 1 119 ? -8.586 44.804 -10.404 1.00 60.85 118 VAL A O 1
ATOM 871 N N . THR A 1 120 ? -6.534 43.959 -10.062 1.00 54.40 119 THR A N 1
ATOM 872 C CA . THR A 1 120 ? -6.508 43.409 -11.413 1.00 61.22 119 THR A CA 1
ATOM 873 C C . THR A 1 120 ? -7.488 42.254 -11.564 1.00 59.83 119 THR A C 1
ATOM 874 O O . THR A 1 120 ? -8.077 42.080 -12.638 1.00 64.03 119 THR A O 1
ATOM 878 N N . GLY A 1 121 ? -7.695 41.471 -10.502 1.00 46.32 120 GLY A N 1
ATOM 879 C CA . GLY A 1 121 ? -8.662 40.389 -10.570 1.00 40.80 120 GLY A CA 1
ATOM 880 C C . GLY A 1 121 ? -10.097 40.865 -10.708 1.00 43.21 120 GLY A C 1
ATOM 881 O O . GLY A 1 121 ? -10.924 40.172 -11.308 1.00 50.36 120 GLY A O 1
ATOM 882 N N . SER A 1 122 ? -10.416 42.045 -10.163 1.00 54.35 121 SER A N 1
ATOM 883 C CA . SER A 1 122 ? -11.762 42.586 -10.309 1.00 68.22 121 SER A CA 1
ATOM 884 C C . SER A 1 122 ? -12.112 42.776 -11.775 1.00 77.97 121 SER A C 1
ATOM 885 O O . SER A 1 122 ? -13.233 42.473 -12.205 1.00 83.22 121 SER A O 1
ATOM 888 N N . LYS A 1 123 ? -11.168 43.297 -12.546 1.00 79.37 122 LYS A N 1
ATOM 889 C CA . LYS A 1 123 ? -11.344 43.589 -13.957 1.00 79.16 122 LYS A CA 1
ATOM 890 C C . LYS A 1 123 ? -11.253 42.357 -14.848 1.00 82.79 122 LYS A C 1
ATOM 891 O O . LYS A 1 123 ? -11.445 42.467 -16.068 1.00 89.77 122 LYS A O 1
ATOM 897 N N . SER A 1 124 ? -10.929 41.199 -14.286 1.00 79.46 123 SER A N 1
ATOM 898 C CA . SER A 1 124 ? -10.832 39.997 -15.096 1.00 77.96 123 SER A CA 1
ATOM 899 C C . SER A 1 124 ? -12.193 39.508 -15.567 1.00 77.20 123 SER A C 1
ATOM 900 O O . SER A 1 124 ? -12.244 38.595 -16.397 1.00 78.34 123 SER A O 1
ATOM 903 N N . ASN A 1 125 ? -13.284 40.097 -15.071 1.00 74.69 124 ASN A N 1
ATOM 904 C CA . ASN A 1 125 ? -14.644 39.689 -15.406 1.00 73.04 124 ASN A CA 1
ATOM 905 C C . ASN A 1 125 ? -14.909 38.228 -15.057 1.00 75.08 124 ASN A C 1
ATOM 906 O O . ASN A 1 125 ? -15.810 37.599 -15.627 1.00 81.89 124 ASN A O 1
ATOM 911 N N . ALA A 1 126 ? -14.136 37.666 -14.131 1.00 66.59 125 ALA A N 1
ATOM 912 C CA . ALA A 1 126 ? -14.340 36.295 -13.691 1.00 60.08 125 ALA A CA 1
ATOM 913 C C . ALA A 1 126 ? -15.372 36.188 -12.582 1.00 56.69 125 ALA A C 1
ATOM 914 O O . ALA A 1 126 ? -15.514 35.113 -11.985 1.00 54.09 125 ALA A O 1
ATOM 916 N N . GLY A 1 127 ? -16.084 37.274 -12.290 1.00 52.42 126 GLY A N 1
ATOM 917 C CA . GLY A 1 127 ? -17.065 37.273 -11.234 1.00 52.48 126 GLY A CA 1
ATOM 918 C C . GLY A 1 127 ? -16.518 37.842 -9.942 1.00 51.64 126 GLY A C 1
ATOM 919 O O . GLY A 1 127 ? -15.385 38.334 -9.880 1.00 50.08 126 GLY A O 1
ATOM 920 N N . PRO A 1 128 ? -17.313 37.772 -8.879 1.00 48.01 127 PRO A N 1
ATOM 921 C CA . PRO A 1 128 ? -16.917 38.373 -7.605 1.00 41.47 127 PRO A CA 1
ATOM 922 C C . PRO A 1 128 ? -15.939 37.475 -6.858 1.00 36.39 127 PRO A C 1
ATOM 923 O O . PRO A 1 128 ? -15.765 36.295 -7.177 1.00 31.20 127 PRO A O 1
ATOM 927 N N . GLY A 1 129 ? -15.291 38.064 -5.849 1.00 29.40 128 GLY A N 1
ATOM 928 C CA . GLY A 1 129 ? -14.428 37.347 -4.951 1.00 26.05 128 GLY A CA 1
ATOM 929 C C . GLY A 1 129 ? -14.986 37.261 -3.543 1.00 27.00 128 GLY A C 1
ATOM 930 O O . GLY A 1 129 ? -16.191 37.431 -3.305 1.00 30.02 128 GLY A O 1
ATOM 931 N N . VAL A 1 130 ? -14.093 36.992 -2.595 1.00 32.19 129 VAL A N 1
ATOM 932 C CA . VAL A 1 130 ? -14.426 36.836 -1.180 1.00 36.10 129 VAL A CA 1
ATOM 933 C C . VAL A 1 130 ? -13.383 37.583 -0.355 1.00 31.01 129 VAL A C 1
ATOM 934 O O . VAL A 1 130 ? -12.193 37.571 -0.687 1.00 31.09 129 VAL A O 1
ATOM 938 N N . GLU A 1 131 ? -13.836 38.255 0.720 1.00 30.27 130 GLU A N 1
ATOM 939 C CA . GLU A 1 131 ? -12.915 38.913 1.639 1.00 30.20 130 GLU A CA 1
ATOM 940 C C . GLU A 1 131 ? -12.225 37.887 2.543 1.00 34.82 130 GLU A C 1
ATOM 941 O O . GLU A 1 131 ? -12.821 36.869 2.908 1.00 30.29 130 GLU A O 1
ATOM 947 N N . PRO A 1 132 ? -10.975 38.151 2.942 1.00 29.26 131 PRO A N 1
ATOM 948 C CA . PRO A 1 132 ? -10.239 37.174 3.768 1.00 32.77 131 PRO A CA 1
ATOM 949 C C . PRO A 1 132 ? -10.995 36.705 4.999 1.00 30.72 131 PRO A C 1
ATOM 950 O O . PRO A 1 132 ? -10.953 35.514 5.332 1.00 33.31 131 PRO A O 1
ATOM 954 N N . GLU A 1 133 ? -11.689 37.614 5.686 1.00 30.76 132 GLU A N 1
ATOM 955 C CA . GLU A 1 133 ? -12.430 37.234 6.886 1.00 36.96 132 GLU A CA 1
ATOM 956 C C . GLU A 1 133 ? -13.515 36.216 6.565 1.00 35.23 132 GLU A C 1
ATOM 957 O O . GLU A 1 133 ? -13.723 35.258 7.322 1.00 32.73 132 GLU A O 1
ATOM 963 N N . GLU A 1 134 ? -14.234 36.409 5.457 1.00 29.87 133 GLU A N 1
ATOM 964 C CA . GLU A 1 134 ? -15.311 35.469 5.166 1.00 34.37 133 GLU A CA 1
ATOM 965 C C . GLU A 1 134 ? -14.753 34.132 4.721 1.00 28.42 133 GLU A C 1
ATOM 966 O O . GLU A 1 134 ? -15.329 33.083 5.038 1.00 32.17 133 GLU A O 1
ATOM 972 N N . LEU A 1 135 ? -13.622 34.154 4.013 1.00 27.85 134 LEU A N 1
ATOM 973 C CA . LEU A 1 135 ? -12.956 32.919 3.629 1.00 25.39 134 LEU A CA 1
ATOM 974 C C . LEU A 1 135 ? -12.519 32.132 4.856 1.00 27.61 134 LEU A C 1
ATOM 975 O O . LEU A 1 135 ? -12.671 30.905 4.908 1.00 27.66 134 LEU A O 1
ATOM 980 N N . VAL A 1 136 ? -11.961 32.823 5.850 1.00 24.66 135 VAL A N 1
ATOM 981 C CA . VAL A 1 136 ? -11.599 32.165 7.100 1.00 29.89 135 VAL A CA 1
ATOM 982 C C . VAL A 1 136 ? -12.831 31.551 7.745 1.00 32.56 135 VAL A C 1
ATOM 983 O O . VAL A 1 136 ? -12.789 30.425 8.256 1.00 30.10 135 VAL A O 1
ATOM 987 N N . SER A 1 137 ? -13.962 32.261 7.704 1.00 31.00 136 SER A N 1
ATOM 988 C CA . SER A 1 137 ? -15.167 31.694 8.297 1.00 29.61 136 SER A CA 1
ATOM 989 C C . SER A 1 137 ? -15.627 30.462 7.523 1.00 29.14 136 SER A C 1
ATOM 990 O O . SER A 1 137 ? -16.089 29.484 8.126 1.00 30.91 136 SER A O 1
ATOM 993 N N . TYR A 1 138 ? -15.477 30.478 6.190 1.00 23.57 137 TYR A N 1
ATOM 994 C CA . TYR A 1 138 ? -15.846 29.315 5.384 1.00 23.64 137 TYR A CA 1
ATOM 995 C C . TYR A 1 138 ? -14.951 28.128 5.700 1.00 27.45 137 TYR A C 1
ATOM 996 O O . TYR A 1 138 ? -15.427 26.990 5.780 1.00 24.93 137 TYR A O 1
ATOM 1005 N N . ILE A 1 139 ? -13.646 28.379 5.839 1.00 23.79 138 ILE A N 1
ATOM 1006 C CA . ILE A 1 139 ? -12.704 27.335 6.236 1.00 24.86 138 ILE A CA 1
ATOM 1007 C C . ILE A 1 139 ? -13.131 26.707 7.558 1.00 22.58 138 ILE A C 1
ATOM 1008 O O . ILE A 1 139 ? -13.180 25.479 7.690 1.00 27.62 138 ILE A O 1
ATOM 1013 N N . GLN A 1 140 ? -13.457 27.535 8.557 1.00 22.30 139 GLN A N 1
ATOM 1014 C CA A GLN A 1 140 ? -13.924 27.004 9.840 0.51 30.79 139 GLN A CA 1
ATOM 1015 C CA B GLN A 1 140 ? -13.899 26.972 9.831 0.49 30.63 139 GLN A CA 1
ATOM 1016 C C . GLN A 1 140 ? -15.221 26.213 9.695 1.00 30.15 139 GLN A C 1
ATOM 1017 O O . GLN A 1 140 ? -15.453 25.246 10.430 1.00 26.84 139 GLN A O 1
ATOM 1028 N N . GLN A 1 141 ? -16.100 26.619 8.775 1.00 27.87 140 GLN A N 1
ATOM 1029 C CA . GLN A 1 141 ? -17.356 25.886 8.637 1.00 27.49 140 GLN A CA 1
ATOM 1030 C C . GLN A 1 141 ? -17.117 24.500 8.059 1.00 27.62 140 GLN A C 1
ATOM 1031 O O . GLN A 1 141 ? -17.761 23.528 8.470 1.00 31.62 140 GLN A O 1
ATOM 1037 N N . VAL A 1 142 ? -16.194 24.391 7.098 1.00 24.25 141 VAL A N 1
ATOM 1038 C CA . VAL A 1 142 ? -15.890 23.099 6.495 1.00 25.00 141 VAL A CA 1
ATOM 1039 C C . VAL A 1 142 ? -15.187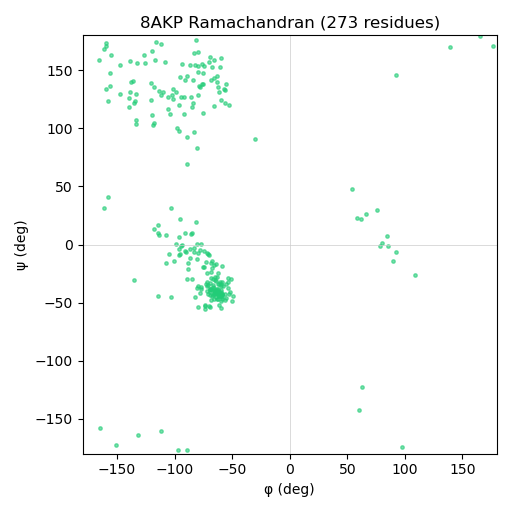 22.196 7.501 1.00 23.65 141 VAL A C 1
ATOM 1040 O O . VAL A 1 142 ? -15.507 21.006 7.610 1.00 26.30 141 VAL A O 1
ATOM 1044 N N . ARG A 1 143 ? -14.223 22.740 8.255 1.00 22.96 142 ARG A N 1
ATOM 1045 C CA . ARG A 1 143 ? -13.600 21.958 9.319 1.00 22.73 142 ARG A CA 1
ATOM 1046 C C . ARG A 1 143 ? -14.637 21.395 10.289 1.00 28.71 142 ARG A C 1
ATOM 1047 O O . ARG A 1 143 ? -14.563 20.224 10.678 1.00 29.65 142 ARG A O 1
ATOM 1055 N N A SER A 1 144 ? -15.611 22.210 10.696 0.35 32.41 143 SER A N 1
ATOM 1056 N N B SER A 1 144 ? -15.600 22.225 10.708 0.65 33.26 143 SER A N 1
ATOM 1057 C CA A SER A 1 144 ? -16.642 21.695 11.592 0.35 32.34 143 SER A CA 1
ATOM 1058 C CA B SER A 1 144 ? -16.671 21.741 11.578 0.65 32.29 143 SER A CA 1
ATOM 1059 C C A SER A 1 144 ? -17.531 20.671 10.898 0.35 32.19 143 SER A C 1
ATOM 1060 C C B SER A 1 144 ? -17.492 20.659 10.889 0.65 31.74 143 SER A C 1
ATOM 1061 O O A SER A 1 144 ? -18.008 19.728 11.541 0.35 36.10 143 SER A O 1
ATOM 1062 O O B SER A 1 144 ? -17.893 19.672 11.520 0.65 37.15 143 SER A O 1
ATOM 1067 N N . THR A 1 145 ? -17.758 20.837 9.593 1.00 26.07 144 THR A N 1
ATOM 1068 C CA . THR A 1 145 ? -18.590 19.899 8.852 1.00 28.37 144 THR A CA 1
ATOM 1069 C C . THR A 1 145 ? -17.977 18.505 8.793 1.00 32.16 144 THR A C 1
ATOM 1070 O O . THR A 1 145 ? -18.685 17.504 8.950 1.00 33.92 144 THR A O 1
ATOM 1074 N N . ILE A 1 146 ? -16.669 18.407 8.538 1.00 25.18 145 ILE A N 1
ATOM 1075 C CA . ILE A 1 146 ? -16.061 17.083 8.399 1.00 27.67 145 ILE A CA 1
ATOM 1076 C C . ILE A 1 146 ? -15.623 16.478 9.726 1.00 27.60 145 ILE A C 1
ATOM 1077 O O . ILE A 1 146 ? -15.327 15.271 9.776 1.00 29.79 145 ILE A O 1
ATOM 1082 N N . ALA A 1 147 ? -15.602 17.258 10.803 1.00 30.13 146 ALA A N 1
ATOM 1083 C CA . ALA A 1 147 ? -15.149 16.760 12.097 1.00 32.67 146 ALA A CA 1
ATOM 1084 C C . ALA A 1 147 ? -15.995 15.579 12.564 1.00 42.66 146 ALA A C 1
ATOM 1085 O O . ALA A 1 147 ? -17.223 15.677 12.656 1.00 40.47 146 ALA A O 1
ATOM 1087 N N . GLY A 1 148 ? -15.338 14.459 12.857 1.00 39.40 147 GLY A N 1
ATOM 1088 C CA . GLY A 1 148 ? -16.025 13.261 13.284 1.00 40.71 147 GLY A CA 1
ATOM 1089 C C . GLY A 1 148 ? -16.439 12.323 12.171 1.00 43.32 147 GLY A C 1
ATOM 1090 O O . GLY A 1 148 ? -16.778 11.167 12.454 1.00 46.80 147 GLY A O 1
ATOM 1091 N N . THR A 1 149 ? -16.415 12.773 10.918 1.00 43.09 148 THR A N 1
ATOM 1092 C CA . THR A 1 149 ? -16.879 11.970 9.801 1.00 42.47 148 THR A CA 1
ATOM 1093 C C . THR A 1 149 ? -15.734 11.139 9.232 1.00 43.90 148 THR A C 1
ATOM 1094 O O . THR A 1 149 ? -14.605 11.173 9.723 1.00 40.97 148 THR A O 1
ATOM 1098 N N . GLY A 1 150 ? -16.025 10.401 8.155 1.00 45.41 149 GLY A N 1
ATOM 1099 C CA . GLY A 1 150 ? -14.983 9.685 7.435 1.00 38.67 149 GLY A CA 1
ATOM 1100 C C . GLY A 1 150 ? -13.957 10.595 6.799 1.00 33.79 149 GLY A C 1
ATOM 1101 O O . GLY A 1 150 ? -12.860 10.138 6.448 1.00 42.28 149 GLY A O 1
ATOM 1102 N N . LEU A 1 151 ? -14.278 11.881 6.659 1.00 33.27 150 LEU A N 1
ATOM 1103 C CA . LEU A 1 151 ? -13.364 12.875 6.113 1.00 34.29 150 LEU A CA 1
ATOM 1104 C C . LEU A 1 151 ? -12.621 13.638 7.191 1.00 38.43 150 LEU A C 1
ATOM 1105 O O . LEU A 1 151 ? -11.904 14.589 6.871 1.00 33.20 150 LEU A O 1
ATOM 1110 N N . SER A 1 152 ? -12.779 13.246 8.459 1.00 40.45 151 SER A N 1
ATOM 1111 C CA . SER A 1 152 ? -12.134 13.971 9.549 1.00 44.25 151 SER A CA 1
ATOM 1112 C C . SER A 1 152 ? -10.612 14.009 9.418 1.00 43.09 151 SER A C 1
ATOM 1113 O O . SER A 1 152 ? -9.974 14.877 10.021 1.00 43.53 151 SER A O 1
ATOM 1116 N N . ASP A 1 153 ? -10.019 13.130 8.614 1.00 45.58 152 ASP A N 1
ATOM 1117 C CA . ASP A 1 153 ? -8.575 13.126 8.413 1.00 50.28 152 ASP A CA 1
ATOM 1118 C C . ASP A 1 153 ? -8.146 13.841 7.137 1.00 47.01 152 ASP A C 1
ATOM 1119 O O . ASP A 1 153 ? -6.948 13.884 6.843 1.00 51.12 152 ASP A O 1
ATOM 1124 N N . ALA A 1 154 ? -9.084 14.391 6.368 1.00 43.13 153 ALA A N 1
ATOM 1125 C CA . ALA A 1 154 ? -8.745 15.117 5.150 1.00 35.78 153 ALA A CA 1
ATOM 1126 C C . ALA A 1 154 ? -8.181 16.491 5.497 1.00 33.88 153 ALA A C 1
ATOM 1127 O O . ALA A 1 154 ? -8.675 17.164 6.407 1.00 40.22 153 ALA A O 1
ATOM 1129 N N . SER A 1 155 ? -7.125 16.901 4.786 1.00 28.92 154 SER A N 1
ATOM 1130 C CA . SER A 1 155 ? -6.462 18.165 5.089 1.00 31.24 154 SER A CA 1
ATOM 1131 C C . SER A 1 155 ? -7.102 19.299 4.300 1.00 27.26 154 SER A C 1
ATOM 1132 O O . SER A 1 155 ? -7.524 19.118 3.157 1.00 29.36 154 SER A O 1
ATOM 1135 N N . ILE A 1 156 ? -7.163 20.477 4.912 1.00 24.50 155 ILE A N 1
ATOM 1136 C CA . ILE A 1 156 ? -7.920 21.603 4.371 1.00 22.10 155 ILE A CA 1
ATOM 1137 C C . ILE A 1 156 ? -6.947 22.622 3.808 1.00 24.96 155 ILE A C 1
ATOM 1138 O O . ILE A 1 156 ? -6.011 23.046 4.501 1.00 20.83 155 ILE A O 1
ATOM 1143 N N . GLY A 1 157 ? -7.160 23.000 2.549 1.00 23.37 156 GLY A N 1
ATOM 1144 C CA . GLY A 1 157 ? -6.402 24.072 1.948 1.00 21.74 156 GLY A CA 1
ATOM 1145 C C . GLY A 1 157 ? -7.292 25.071 1.229 1.00 24.07 156 GLY A C 1
ATOM 1146 O O . GLY A 1 157 ? -8.511 25.120 1.436 1.00 19.20 156 GLY A O 1
ATOM 1147 N N . HIS A 1 158 ? -6.671 25.880 0.380 1.00 19.28 157 HIS A N 1
ATOM 1148 C CA . HIS A 1 158 ? -7.353 26.854 -0.454 1.00 17.90 157 HIS A CA 1
ATOM 1149 C C . HIS A 1 158 ? -6.435 27.101 -1.639 1.00 19.28 157 HIS A C 1
ATOM 1150 O O . HIS A 1 158 ? -5.216 27.029 -1.503 1.00 21.83 157 HIS A O 1
ATOM 1157 N N . VAL A 1 159 ? -7.022 27.371 -2.799 1.00 18.43 158 VAL A N 1
ATOM 1158 C CA . VAL A 1 159 ? -6.266 27.552 -4.033 1.00 18.75 158 VAL A CA 1
ATOM 1159 C C . VAL A 1 159 ? -6.329 29.019 -4.429 1.00 19.43 158 VAL A C 1
ATOM 1160 O O . VAL A 1 159 ? -7.419 29.602 -4.473 1.00 20.86 158 VAL A O 1
ATOM 1164 N N . ASP A 1 160 ? -5.175 29.613 -4.741 1.00 20.38 159 ASP A N 1
ATOM 1165 C CA . ASP A 1 160 ? -5.199 30.998 -5.196 1.00 23.02 159 ASP A CA 1
ATOM 1166 C C . ASP A 1 160 ? -3.921 31.311 -5.962 1.00 26.81 159 ASP A C 1
ATOM 1167 O O . ASP A 1 160 ? -2.990 30.504 -6.020 1.00 24.16 159 ASP A O 1
ATOM 1172 N N . THR A 1 161 ? -3.902 32.485 -6.584 1.00 25.58 160 THR A N 1
ATOM 1173 C CA . THR A 1 161 ? -2.736 32.897 -7.355 1.00 26.59 160 THR A CA 1
ATOM 1174 C C . THR A 1 161 ? -1.610 33.355 -6.435 1.00 25.65 160 THR A C 1
ATOM 1175 O O . THR A 1 161 ? -1.835 33.787 -5.302 1.00 23.95 160 THR A O 1
ATOM 1179 N N . TRP A 1 162 ? -0.381 33.271 -6.940 1.00 26.21 161 TRP A N 1
ATOM 1180 C CA . TRP A 1 162 ? 0.761 33.616 -6.106 1.00 27.14 161 TRP A CA 1
ATOM 1181 C C . TRP A 1 162 ? 0.682 35.064 -5.625 1.00 27.09 161 TRP A C 1
ATOM 1182 O O . TRP A 1 162 ? 1.059 35.366 -4.485 1.00 27.88 161 TRP A O 1
ATOM 1193 N N . ASP A 1 163 ? 0.167 35.973 -6.459 1.00 28.36 162 ASP A N 1
ATOM 1194 C CA . ASP A 1 163 ? 0.098 37.373 -6.036 1.00 33.25 162 ASP A CA 1
ATOM 1195 C C . ASP A 1 163 ? -0.960 37.595 -4.960 1.00 36.53 162 ASP A C 1
ATOM 1196 O O . ASP A 1 163 ? -0.856 38.547 -4.178 1.00 41.09 162 ASP A O 1
ATOM 1201 N N . SER A 1 164 ? -1.977 36.739 -4.894 1.00 27.26 163 SER A N 1
ATOM 1202 C CA . SER A 1 164 ? -2.950 36.870 -3.813 1.00 25.59 163 SER A CA 1
ATOM 1203 C C . SER A 1 164 ? -2.385 36.322 -2.510 1.00 29.79 163 SER A C 1
ATOM 1204 O O . SER A 1 164 ? -2.642 36.878 -1.438 1.00 25.95 163 SER A O 1
ATOM 1207 N N . TRP A 1 165 ? -1.606 35.235 -2.588 1.00 26.17 164 TRP A N 1
ATOM 1208 C CA . TRP A 1 165 ? -0.913 34.718 -1.410 1.00 23.99 164 TRP A CA 1
ATOM 1209 C C . TRP A 1 165 ? 0.078 35.734 -0.853 1.00 28.02 164 TRP A C 1
ATOM 1210 O O . TRP A 1 165 ? 0.248 35.842 0.365 1.00 30.93 164 TRP A O 1
ATOM 1221 N N . THR A 1 166 ? 0.772 36.459 -1.728 1.00 32.40 165 THR A N 1
ATOM 1222 C CA . THR A 1 166 ? 1.800 37.384 -1.266 1.00 35.25 165 THR A CA 1
ATOM 1223 C C . THR A 1 166 ? 1.238 38.729 -0.844 1.00 41.74 165 THR A C 1
ATOM 1224 O O . THR A 1 166 ? 1.993 39.562 -0.333 1.00 39.23 165 THR A O 1
ATOM 1228 N N . ASN A 1 167 ? -0.054 38.956 -1.056 1.00 34.30 166 ASN A N 1
ATOM 1229 C CA . ASN A 1 167 ? -0.733 40.172 -0.628 1.00 40.06 166 ASN A CA 1
ATOM 1230 C C . ASN A 1 167 ? -0.933 40.077 0.876 1.00 33.99 166 ASN A C 1
ATOM 1231 O O . ASN A 1 167 ? -1.678 39.224 1.365 1.00 37.59 166 ASN A O 1
ATOM 1236 N N . SER A 1 168 ? -0.261 40.947 1.624 1.00 36.42 167 SER A N 1
ATOM 1237 C CA . SER A 1 168 ? -0.245 40.798 3.073 1.00 35.78 167 SER A CA 1
ATOM 1238 C C . SER A 1 168 ? -1.599 41.057 3.744 1.00 38.07 167 SER A C 1
ATOM 1239 O O . SER A 1 168 ? -1.779 40.673 4.906 1.00 42.33 167 SER A O 1
ATOM 1242 N N . SER A 1 169 ? -2.558 41.686 3.056 1.00 45.52 168 SER A N 1
ATOM 1243 C CA . SER A 1 169 ? -3.892 41.810 3.643 1.00 42.50 168 SER A CA 1
ATOM 1244 C C . SER A 1 169 ? -4.591 40.464 3.755 1.00 37.92 168 SER A C 1
ATOM 1245 O O . SER A 1 169 ? -5.534 40.333 4.544 1.00 36.51 168 SER A O 1
ATOM 1248 N N . ASN A 1 170 ? -4.146 39.471 2.983 1.00 36.38 169 ASN A N 1
ATOM 1249 C CA . ASN A 1 170 ? -4.712 38.129 2.976 1.00 36.66 169 ASN A CA 1
ATOM 1250 C C . ASN A 1 170 ? -4.027 37.200 3.961 1.00 41.81 169 ASN A C 1
ATOM 1251 O O . ASN A 1 170 ? -4.304 35.993 3.960 1.00 36.22 169 ASN A O 1
ATOM 1256 N N . SER A 1 171 ? -3.165 37.746 4.823 1.00 40.81 170 SER A N 1
ATOM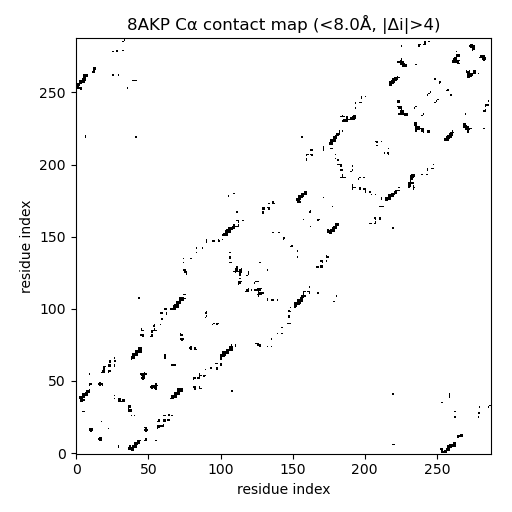 1257 C CA . SER A 1 171 ? -2.255 36.929 5.619 1.00 39.70 170 SER A CA 1
ATOM 1258 C C . SER A 1 171 ? -2.984 35.997 6.580 1.00 38.69 170 SER A C 1
ATOM 1259 O O . SER A 1 171 ? -2.463 34.929 6.915 1.00 43.12 170 SER A O 1
ATOM 1262 N N . ASP A 1 172 ? -4.184 36.362 7.036 1.00 38.86 171 ASP A N 1
ATOM 1263 C CA . ASP A 1 172 ? -4.831 35.523 8.038 1.00 38.19 171 ASP A CA 1
ATOM 1264 C C . ASP A 1 172 ? -5.395 34.236 7.451 1.00 38.60 171 ASP A C 1
ATOM 1265 O O . ASP A 1 172 ? -5.651 33.289 8.210 1.00 30.89 171 ASP A O 1
ATOM 1270 N N . VAL A 1 173 ? -5.610 34.184 6.132 1.00 29.51 172 VAL A N 1
ATOM 1271 C CA . VAL A 1 173 ? -6.110 32.962 5.507 1.00 27.22 172 VAL A CA 1
ATOM 1272 C C . VAL A 1 173 ? -5.104 31.840 5.697 1.00 18.41 172 VAL A C 1
ATOM 1273 O O . VAL A 1 173 ? -5.459 30.711 6.052 1.00 22.49 172 VAL A O 1
ATOM 1277 N N . VAL A 1 174 ? -3.829 32.137 5.435 1.00 19.13 173 VAL A N 1
ATOM 1278 C CA . VAL A 1 174 ? -2.775 31.141 5.586 1.00 23.21 173 VAL A CA 1
ATOM 1279 C C . VAL A 1 174 ? -2.818 30.521 6.977 1.00 22.91 173 VAL A C 1
ATOM 1280 O O . VAL A 1 174 ? -2.571 29.320 7.153 1.00 22.17 173 VAL A O 1
ATOM 1284 N N . ASN A 1 175 ? -3.128 31.333 7.988 1.00 21.44 174 ASN A N 1
ATOM 1285 C CA . ASN A 1 175 ? -3.046 30.865 9.365 1.00 24.39 174 ASN A CA 1
ATOM 1286 C C . ASN A 1 175 ? -4.127 29.849 9.708 1.00 23.46 174 ASN A C 1
ATOM 1287 O O . ASN A 1 175 ? -4.059 29.230 10.776 1.00 25.18 174 ASN A O 1
ATOM 1292 N N . HIS A 1 176 ? -5.108 29.642 8.834 1.00 23.26 175 HIS A N 1
ATOM 1293 C CA . HIS A 1 176 ? -6.172 28.700 9.128 1.00 20.50 175 HIS A CA 1
ATOM 1294 C C . HIS A 1 176 ? -6.152 27.498 8.205 1.00 23.49 175 HIS A C 1
ATOM 1295 O O . HIS A 1 176 ? -7.072 26.677 8.271 1.00 24.80 175 HIS A O 1
ATOM 1302 N N . LEU A 1 177 ? -5.108 27.357 7.377 1.00 16.92 176 LEU A N 1
ATOM 1303 C CA . LEU A 1 177 ? -5.005 26.284 6.400 1.00 19.22 176 LEU A CA 1
ATOM 1304 C C . LEU A 1 177 ? -3.949 25.258 6.794 1.00 24.19 176 LEU A C 1
ATOM 1305 O O . LEU A 1 177 ? -3.005 25.539 7.545 1.00 24.65 176 LEU A O 1
ATOM 1310 N N . ASP A 1 178 ? -4.120 24.053 6.241 1.00 18.21 177 ASP A N 1
ATOM 1311 C CA . ASP A 1 178 ? -3.153 22.976 6.386 1.00 18.69 177 ASP A CA 1
ATOM 1312 C C . ASP A 1 178 ? -2.103 22.998 5.284 1.00 25.83 177 ASP A C 1
ATOM 1313 O O . ASP A 1 178 ? -0.962 22.579 5.517 1.00 22.69 177 ASP A O 1
ATOM 1318 N N . TRP A 1 179 ? -2.465 23.492 4.103 1.00 18.87 178 TRP A N 1
ATOM 1319 C CA . TRP A 1 179 ? -1.562 23.585 2.960 1.00 21.11 178 TRP A CA 1
ATOM 1320 C C . TRP A 1 179 ? -2.073 24.691 2.052 1.00 22.04 178 TRP A C 1
ATOM 1321 O O . TRP A 1 179 ? -3.231 25.100 2.148 1.00 19.10 178 TRP A O 1
ATOM 1332 N N . LEU A 1 180 ? -1.205 25.156 1.155 1.00 17.56 179 LEU A N 1
ATOM 1333 C CA . LEU A 1 180 ? -1.542 26.238 0.237 1.00 18.00 179 LEU A CA 1
ATOM 1334 C C . LEU A 1 180 ? -1.575 25.696 -1.183 1.00 21.35 179 LEU A C 1
ATOM 1335 O O . LEU A 1 180 ? -0.629 25.029 -1.615 1.00 20.58 179 LEU A O 1
ATOM 1340 N N . GLY A 1 181 ? -2.633 26.021 -1.922 1.00 17.54 180 GLY A N 1
ATOM 1341 C CA . GLY A 1 181 ? -2.742 25.622 -3.308 1.00 13.54 180 GLY A CA 1
ATOM 1342 C C . GLY A 1 181 ? -2.279 26.737 -4.222 1.00 20.29 180 GLY A C 1
ATOM 1343 O O . GLY A 1 181 ? -2.849 27.830 -4.219 1.00 23.99 180 GLY A O 1
ATOM 1344 N N . PHE A 1 182 ? -1.253 26.444 -5.029 1.00 18.97 181 PHE A N 1
ATOM 1345 C CA . PHE A 1 182 ? -0.671 27.411 -5.954 1.00 17.95 181 PHE A CA 1
ATOM 1346 C C . PHE A 1 182 ? -1.333 27.318 -7.320 1.00 20.72 181 PHE A C 1
ATOM 1347 O O . PHE A 1 182 ? -1.405 26.233 -7.910 1.00 20.71 181 PHE A O 1
ATOM 1355 N N . ASP A 1 183 ? -1.801 28.463 -7.810 1.00 17.73 182 ASP A N 1
ATOM 1356 C CA A ASP A 1 183 ? -2.226 28.627 -9.192 0.33 21.51 182 ASP A CA 1
ATOM 1357 C CA B ASP A 1 183 ? -2.240 28.641 -9.191 0.67 21.45 182 ASP A CA 1
ATOM 1358 C C . ASP A 1 183 ? -1.312 29.651 -9.846 1.00 22.69 182 ASP A C 1
ATOM 1359 O O . ASP A 1 183 ? -1.183 30.779 -9.361 1.00 27.94 182 ASP A O 1
ATOM 1368 N N . GLY A 1 184 ? -0.679 29.262 -10.936 1.00 18.85 183 GLY A N 1
ATOM 1369 C CA . GLY A 1 184 ? 0.191 30.201 -11.600 1.00 22.03 183 GLY A CA 1
ATOM 1370 C C . GLY A 1 184 ? 0.424 29.790 -13.034 1.00 26.33 183 GLY A C 1
ATOM 1371 O O . GLY A 1 184 ? 0.680 28.612 -13.316 1.00 22.61 183 GLY A O 1
ATOM 1372 N N . TYR A 1 185 ? 0.316 30.752 -13.946 1.00 22.27 184 TYR A N 1
ATOM 1373 C CA . TYR A 1 185 ? 0.539 30.515 -15.371 1.00 24.28 184 TYR A CA 1
ATOM 1374 C C . TYR A 1 185 ? 1.437 31.607 -15.929 1.00 20.78 184 TYR A C 1
ATOM 1375 O O . TYR A 1 185 ? 0.957 32.728 -16.180 1.00 22.12 184 TYR A O 1
ATOM 1384 N N . PRO A 1 186 ? 2.720 31.326 -16.166 1.00 26.57 185 PRO A N 1
ATOM 1385 C CA . PRO A 1 186 ? 3.548 32.297 -16.901 1.00 20.18 185 PRO A CA 1
ATOM 1386 C C . PRO A 1 186 ? 2.919 32.752 -18.217 1.00 22.37 185 PRO A C 1
ATOM 1387 O O . PRO A 1 186 ? 3.127 33.896 -18.643 1.00 22.93 185 PRO A O 1
ATOM 1391 N N . TYR A 1 187 ? 2.122 31.895 -18.855 1.00 17.54 186 TYR A N 1
ATOM 1392 C CA . TYR A 1 187 ? 1.462 32.286 -20.098 1.00 23.86 186 TYR A CA 1
ATOM 1393 C C . TYR A 1 187 ? 0.639 33.560 -19.926 1.00 22.43 186 TYR A C 1
ATOM 1394 O O . TYR A 1 187 ? 0.585 34.385 -20.842 1.00 22.38 186 TYR A O 1
ATOM 1403 N N . TYR A 1 188 ? 0.047 33.772 -18.750 1.00 23.45 187 TYR A N 1
ATOM 1404 C CA . TYR A 1 188 ? -0.831 34.912 -18.513 1.00 28.16 187 TYR A CA 1
ATOM 1405 C C . TYR A 1 188 ? -0.125 36.120 -17.902 1.00 30.31 187 TYR A C 1
ATOM 1406 O O . TYR A 1 188 ? -0.774 37.153 -17.693 1.00 27.43 187 TYR A O 1
ATOM 1415 N N . GLN A 1 189 ? 1.176 36.031 -17.620 1.00 25.41 188 GLN A N 1
ATOM 1416 C CA . GLN A 1 189 ? 1.877 37.093 -16.888 1.00 22.71 188 GLN A CA 1
ATOM 1417 C C . GLN A 1 189 ? 2.425 38.128 -17.872 1.00 25.46 188 GLN A C 1
ATOM 1418 O O . GLN A 1 189 ? 3.630 38.278 -18.082 1.00 27.05 188 GLN A O 1
ATOM 1424 N N . LEU A 1 190 ? 1.501 38.874 -18.478 1.00 27.71 189 LEU A N 1
ATOM 1425 C CA . LEU A 1 190 ? 1.888 39.662 -19.643 1.00 28.39 189 LEU A CA 1
ATOM 1426 C C . LEU A 1 190 ? 2.529 40.998 -19.289 1.00 32.55 189 LEU A C 1
ATOM 1427 O O . LEU A 1 190 ? 2.934 41.727 -20.199 1.00 34.49 189 LEU A O 1
ATOM 1432 N N . THR A 1 191 ? 2.619 41.350 -18.005 1.00 30.61 190 THR A N 1
ATOM 1433 C CA . THR A 1 191 ? 3.437 42.483 -17.583 1.00 31.49 190 THR A CA 1
ATOM 1434 C C . THR A 1 191 ? 4.916 42.140 -17.505 1.00 32.99 190 THR A C 1
ATOM 1435 O O . THR A 1 191 ? 5.737 43.037 -17.279 1.00 34.25 190 THR A O 1
ATOM 1439 N N . MET A 1 192 ? 5.270 40.873 -17.667 1.00 30.31 191 MET A N 1
ATOM 1440 C CA A MET A 1 192 ? 6.650 40.421 -17.654 0.82 33.14 191 MET A CA 1
ATOM 1441 C CA B MET A 1 192 ? 6.658 40.443 -17.657 0.18 33.62 191 MET A CA 1
ATOM 1442 C C . MET A 1 192 ? 7.072 40.004 -19.055 1.00 30.01 191 MET A C 1
ATOM 1443 O O . MET A 1 192 ? 6.266 39.954 -19.984 1.00 30.95 191 MET A O 1
ATOM 1452 N N . GLU A 1 193 ? 8.359 39.700 -19.201 1.00 29.29 192 GLU A N 1
ATOM 1453 C CA . GLU A 1 193 ? 8.865 39.113 -20.442 1.00 26.68 192 GLU A CA 1
ATOM 1454 C C . GLU A 1 193 ? 8.534 37.627 -20.384 1.00 23.15 192 GLU A C 1
ATOM 1455 O O . GLU A 1 193 ? 9.344 36.792 -19.973 1.00 24.71 192 GLU A O 1
ATOM 1461 N N . ASN A 1 194 ? 7.292 37.302 -20.762 1.00 23.24 193 ASN A N 1
ATOM 1462 C CA . ASN A 1 194 ? 6.716 35.985 -20.502 1.00 17.99 193 ASN A CA 1
ATOM 1463 C C . ASN A 1 194 ? 6.681 35.091 -21.740 1.00 24.35 193 ASN A C 1
ATOM 1464 O O . ASN A 1 194 ? 5.789 34.241 -21.865 1.00 23.73 193 ASN A O 1
ATOM 1469 N N . GLY A 1 195 ? 7.638 35.242 -22.652 1.00 22.56 194 GLY A N 1
ATOM 1470 C CA . GLY A 1 195 ? 7.809 34.242 -23.688 1.00 26.87 194 GLY A CA 1
ATOM 1471 C C . GLY A 1 195 ? 8.113 32.881 -23.091 1.00 28.38 194 GLY A C 1
ATOM 1472 O O . GLY A 1 195 ? 8.524 32.764 -21.933 1.00 25.31 194 GLY A O 1
ATOM 1473 N N . ILE A 1 196 ? 7.889 31.830 -23.893 1.00 20.30 195 ILE A N 1
ATOM 1474 C CA . ILE A 1 196 ? 8.164 30.468 -23.427 1.00 16.79 195 ILE A CA 1
ATOM 1475 C C . ILE A 1 196 ? 9.597 30.355 -22.915 1.00 23.46 195 ILE A C 1
ATOM 1476 O O . ILE A 1 196 ? 9.886 29.561 -22.004 1.00 19.83 195 ILE A O 1
ATOM 1481 N N . GLU A 1 197 ? 10.505 31.171 -23.469 1.00 21.56 196 GLU A N 1
ATOM 1482 C CA . GLU A 1 197 ? 11.898 31.206 -23.036 1.00 25.10 196 GLU A CA 1
ATOM 1483 C C . GLU A 1 197 ? 12.030 31.430 -21.534 1.00 29.49 196 GLU A C 1
ATOM 1484 O O . GLU A 1 197 ? 12.992 30.960 -20.916 1.00 28.55 196 GLU A O 1
ATOM 1490 N N . ASN A 1 198 ? 11.110 32.178 -20.938 1.00 22.21 197 ASN A N 1
ATOM 1491 C CA . ASN A 1 198 ? 11.243 32.564 -19.537 1.00 19.12 197 ASN A CA 1
ATOM 1492 C C . ASN A 1 198 ? 10.272 31.819 -18.637 1.00 25.04 197 ASN A C 1
ATOM 1493 O O . ASN A 1 198 ? 10.188 32.131 -17.443 1.00 24.60 197 ASN A O 1
ATOM 1498 N N . ALA A 1 199 ? 9.565 30.819 -19.172 1.00 23.60 198 ALA A N 1
ATOM 1499 C CA . ALA A 1 199 ? 8.450 30.212 -18.442 1.00 19.68 198 ALA A CA 1
ATOM 1500 C C . ALA A 1 199 ? 8.906 29.520 -17.157 1.00 23.71 198 ALA A C 1
ATOM 1501 O O . ALA A 1 199 ? 8.238 29.620 -16.119 1.00 21.48 198 ALA A O 1
ATOM 1503 N N . LYS A 1 200 ? 10.029 28.794 -17.208 1.00 23.25 199 LYS A N 1
ATOM 1504 C CA . LYS A 1 200 ? 10.469 28.072 -16.021 1.00 23.87 199 LYS A CA 1
ATOM 1505 C C . LYS A 1 200 ? 10.928 29.041 -14.945 1.00 28.73 199 LYS A C 1
ATOM 1506 O O . LYS A 1 200 ? 10.615 28.861 -13.760 1.00 23.56 199 LYS A O 1
ATOM 1512 N N . LYS A 1 201 ? 11.646 30.086 -15.362 1.00 25.45 200 LYS A N 1
ATOM 1513 C CA . LYS A 1 201 ? 12.110 31.119 -14.399 1.00 25.53 200 LYS A CA 1
ATOM 1514 C C . LYS A 1 201 ? 10.881 31.742 -13.730 1.00 27.73 200 LYS A C 1
ATOM 1515 O O . LYS A 1 201 ? 10.864 31.790 -12.490 1.00 22.09 200 LYS A O 1
ATOM 1521 N N . LEU A 1 202 ? 9.877 32.151 -14.514 1.00 22.09 201 LEU A N 1
ATOM 1522 C CA . LEU A 1 202 ? 8.726 32.830 -13.928 1.00 20.15 201 LEU A CA 1
ATOM 1523 C C . LEU A 1 202 ? 7.937 31.897 -13.022 1.00 25.11 201 LEU A C 1
ATOM 1524 O O . LEU A 1 202 ? 7.460 32.315 -11.957 1.00 24.41 201 LEU A O 1
ATOM 1529 N N . PHE A 1 203 ? 7.768 30.636 -13.432 1.00 23.09 202 PHE A N 1
ATOM 1530 C CA . PHE A 1 203 ? 7.092 29.672 -12.565 1.00 21.50 202 PHE A CA 1
ATOM 1531 C C . PHE A 1 203 ? 7.834 29.524 -11.245 1.00 21.58 202 PHE A C 1
ATOM 1532 O O . PHE A 1 203 ? 7.252 29.682 -10.167 1.00 24.29 202 PHE A O 1
ATOM 1540 N N . ASP A 1 204 ? 9.129 29.209 -11.319 1.00 20.13 203 ASP A N 1
ATOM 1541 C CA . ASP A 1 204 ? 9.928 29.015 -10.107 1.00 16.23 203 ASP A CA 1
ATOM 1542 C C . ASP A 1 204 ? 9.869 30.230 -9.191 1.00 20.77 203 ASP A C 1
ATOM 1543 O O . ASP A 1 204 ? 9.706 30.088 -7.972 1.00 23.18 203 ASP A O 1
ATOM 1548 N N . GLU A 1 205 ? 10.027 31.434 -9.754 1.00 20.65 204 GLU A N 1
ATOM 1549 C CA . GLU A 1 205 ? 9.972 32.646 -8.939 1.00 20.66 204 GLU A CA 1
ATOM 1550 C C . GLU A 1 205 ? 8.631 32.774 -8.221 1.00 22.34 204 GLU A C 1
ATOM 1551 O O . GLU A 1 205 ? 8.583 33.114 -7.032 1.00 21.09 204 GLU A O 1
ATOM 1557 N N . SER A 1 206 ? 7.531 32.486 -8.920 1.00 21.44 205 SER A N 1
ATOM 1558 C CA A SER A 1 206 ? 6.208 32.630 -8.320 0.32 23.28 205 SER A CA 1
ATOM 1559 C CA B SER A 1 206 ? 6.223 32.654 -8.297 0.68 23.90 205 SER A CA 1
ATOM 1560 C C . SER A 1 206 ? 5.995 31.612 -7.210 1.00 22.74 205 SER A C 1
ATOM 1561 O O . SER A 1 206 ? 5.400 31.922 -6.176 1.00 23.16 205 SER A O 1
ATOM 1566 N N . VAL A 1 207 ? 6.480 30.385 -7.407 1.00 19.50 206 VAL A N 1
ATOM 1567 C CA . VAL A 1 207 ? 6.372 29.379 -6.352 1.00 20.88 206 VAL A CA 1
ATOM 1568 C C . VAL A 1 207 ? 7.201 29.785 -5.131 1.00 21.16 206 VAL A C 1
ATOM 1569 O O . VAL A 1 207 ? 6.760 29.624 -3.985 1.00 22.18 206 VAL A O 1
ATOM 1573 N N . GLU A 1 208 ? 8.396 30.346 -5.345 1.00 22.29 207 GLU A N 1
ATOM 1574 C CA . GLU A 1 208 ? 9.219 30.759 -4.205 1.00 19.33 207 GLU A CA 1
ATOM 1575 C C . GLU A 1 208 ? 8.576 31.910 -3.442 1.00 23.20 207 GLU A C 1
ATOM 1576 O O . GLU A 1 208 ? 8.704 31.998 -2.212 1.00 20.72 207 GLU A O 1
ATOM 1582 N N . LYS A 1 209 ? 7.887 32.804 -4.154 1.00 25.32 208 LYS A N 1
ATOM 1583 C CA . LYS A 1 209 ? 7.143 33.868 -3.489 1.00 24.75 208 LYS A CA 1
ATOM 1584 C C . LYS A 1 209 ? 6.034 33.298 -2.619 1.00 23.81 208 LYS A C 1
ATOM 1585 O O . LYS A 1 209 ? 5.807 33.770 -1.504 1.00 22.87 208 LYS A O 1
ATOM 1591 N N . THR A 1 210 ? 5.327 32.284 -3.119 1.00 24.47 209 THR A N 1
ATOM 1592 C CA . THR A 1 210 ? 4.259 31.665 -2.337 1.00 22.28 209 THR A CA 1
ATOM 1593 C C . THR A 1 210 ? 4.824 30.949 -1.122 1.00 23.77 209 THR A C 1
ATOM 1594 O O . THR A 1 210 ? 4.276 31.047 -0.015 1.00 20.87 209 THR A O 1
ATOM 1598 N N . LYS A 1 211 ? 5.922 30.218 -1.311 1.00 21.40 210 LYS A N 1
ATOM 1599 C CA . LYS A 1 211 ? 6.556 29.551 -0.182 1.00 23.08 210 LYS A CA 1
ATOM 1600 C C . LYS A 1 211 ? 6.990 30.549 0.889 1.00 22.14 210 LYS A C 1
ATOM 1601 O O . LYS A 1 211 ? 6.888 30.258 2.088 1.00 20.46 210 LYS A O 1
ATOM 1607 N N . SER A 1 212 ? 7.414 31.750 0.489 1.00 21.60 211 SER A N 1
ATOM 1608 C CA . SER A 1 212 ? 7.885 32.728 1.468 1.00 23.61 211 SER A CA 1
ATOM 1609 C C . SER A 1 212 ? 6.781 33.203 2.412 1.00 25.61 211 SER A C 1
ATOM 1610 O O . SER A 1 212 ? 7.092 33.763 3.470 1.00 21.67 211 SER A O 1
ATOM 1613 N N . VAL A 1 213 ? 5.506 33.002 2.075 1.00 26.20 212 VAL A N 1
ATOM 1614 C CA . VAL A 1 213 ? 4.427 33.400 2.971 1.00 26.87 212 VAL A CA 1
ATOM 1615 C C . VAL A 1 213 ? 3.643 32.202 3.484 1.00 34.89 212 VAL A C 1
ATOM 1616 O O . VAL A 1 213 ? 2.601 32.382 4.121 1.00 36.15 212 VAL A O 1
ATOM 1620 N N . ALA A 1 214 ? 4.126 30.984 3.251 1.00 26.40 213 ALA A N 1
ATOM 1621 C CA . ALA A 1 214 ? 3.396 29.778 3.631 1.00 21.54 213 ALA A CA 1
ATOM 1622 C C . ALA A 1 214 ? 3.669 29.336 5.066 1.00 24.20 213 ALA A C 1
ATOM 1623 O O . ALA A 1 214 ? 3.079 28.348 5.516 1.00 21.43 213 ALA A O 1
ATOM 1625 N N . ASN A 1 215 ? 4.576 30.019 5.770 1.00 25.62 214 ASN A N 1
ATOM 1626 C CA A ASN A 1 215 ? 4.920 29.704 7.158 0.62 27.60 214 ASN A CA 1
ATOM 1627 C CA B ASN A 1 215 ? 4.909 29.702 7.159 0.38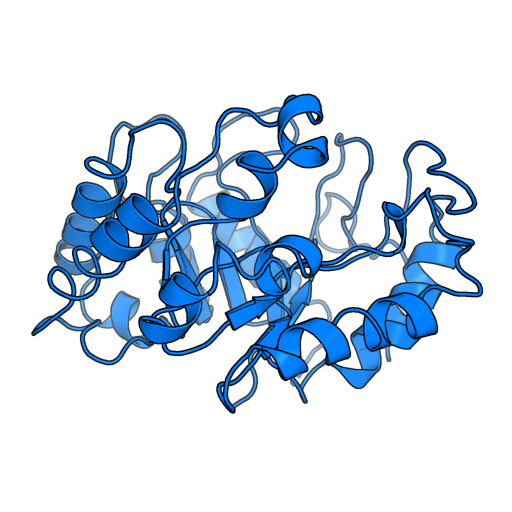 28.11 214 ASN A CA 1
ATOM 1628 C C . ASN A 1 215 ? 5.277 28.229 7.338 1.00 30.95 214 ASN A C 1
ATOM 1629 O O . ASN A 1 215 ? 4.886 27.586 8.313 1.00 27.60 214 ASN A O 1
ATOM 1638 N N . GLY A 1 216 ? 6.038 27.682 6.385 1.00 25.78 215 GLY A N 1
ATOM 1639 C CA . GLY A 1 216 ? 6.504 26.308 6.508 1.00 23.29 215 GLY A CA 1
ATOM 1640 C C . GLY A 1 216 ? 5.506 25.222 6.143 1.00 23.86 215 GLY A C 1
ATOM 1641 O O . GLY A 1 216 ? 5.853 24.034 6.223 1.00 29.51 215 GLY A O 1
ATOM 1642 N N . LYS A 1 217 ? 4.302 25.575 5.713 1.00 19.61 216 LYS A N 1
ATOM 1643 C CA . LYS A 1 217 ? 3.317 24.595 5.266 1.00 22.03 216 LYS A CA 1
ATOM 1644 C C . LYS A 1 217 ? 3.511 24.264 3.783 1.00 24.11 216 LYS A C 1
ATOM 1645 O O . LYS A 1 217 ? 4.042 25.066 3.009 1.00 23.37 216 LYS A O 1
ATOM 1651 N N . GLU A 1 218 ? 3.077 23.067 3.396 1.00 20.72 217 GLU A N 1
ATOM 1652 C CA . GLU A 1 218 ? 3.289 22.605 2.025 1.00 23.77 217 GLU A CA 1
ATOM 1653 C C . GLU A 1 218 ? 2.563 23.497 1.022 1.00 23.73 217 GLU A C 1
ATOM 1654 O O . GLU A 1 218 ? 1.432 23.924 1.254 1.00 20.01 217 GLU A O 1
ATOM 1660 N N . VAL A 1 219 ? 3.220 23.764 -0.108 1.00 19.45 218 VAL A N 1
ATOM 1661 C CA . VAL A 1 219 ? 2.605 24.430 -1.254 1.00 17.69 218 VAL A CA 1
ATOM 1662 C C . VAL A 1 219 ? 2.377 23.369 -2.326 1.00 20.91 218 VAL A C 1
ATOM 1663 O O . VAL A 1 219 ? 3.338 22.784 -2.843 1.00 21.05 218 VAL A O 1
ATOM 1667 N N . TRP A 1 220 ? 1.115 23.118 -2.661 1.00 19.23 219 TRP A N 1
ATOM 1668 C CA . TRP A 1 220 ? 0.768 22.160 -3.701 1.00 16.92 219 TRP A CA 1
ATOM 1669 C C . TRP A 1 220 ? 0.574 22.905 -5.016 1.00 17.23 219 TRP A C 1
ATOM 1670 O O . TRP A 1 220 ? 0.084 24.035 -5.019 1.00 19.12 219 TRP A O 1
ATOM 1681 N N . ILE A 1 221 ? 0.975 22.291 -6.133 1.00 14.26 220 ILE A N 1
ATOM 1682 C CA . ILE A 1 221 ? 0.766 22.921 -7.442 1.00 11.92 220 ILE A CA 1
ATOM 1683 C C . ILE A 1 221 ? -0.610 22.471 -7.925 1.00 16.94 220 ILE A C 1
ATOM 1684 O O . ILE A 1 221 ? -0.764 21.441 -8.578 1.00 16.73 220 ILE A O 1
ATOM 1689 N N . THR A 1 222 ? -1.625 23.267 -7.617 1.00 16.61 221 THR A N 1
ATOM 1690 C CA . THR A 1 222 ? -2.984 22.845 -7.918 1.00 19.03 221 THR A CA 1
ATOM 1691 C C . THR A 1 222 ? -3.447 23.238 -9.318 1.00 17.70 221 THR A C 1
ATOM 1692 O O . THR A 1 222 ? -4.449 22.694 -9.792 1.00 17.84 221 THR A O 1
ATOM 1696 N N . GLU A 1 223 ? -2.751 24.160 -9.983 1.00 17.82 222 GLU A N 1
ATOM 1697 C CA . GLU A 1 223 ? -3.074 24.521 -11.362 1.00 19.93 222 GLU A CA 1
ATOM 1698 C C . GLU A 1 223 ? -1.852 25.143 -12.012 1.00 18.83 222 GLU A C 1
ATOM 1699 O O . GLU A 1 223 ? -1.336 26.144 -11.510 1.00 22.38 222 GLU A O 1
ATOM 1705 N N . THR A 1 224 ? -1.408 24.566 -13.126 1.00 22.73 223 THR A N 1
ATOM 1706 C CA . THR A 1 224 ? -0.574 25.262 -14.098 1.00 19.78 223 THR A CA 1
ATOM 1707 C C . THR A 1 224 ? -0.651 24.482 -15.405 1.00 19.63 223 THR A C 1
ATOM 1708 O O . THR A 1 224 ? -1.166 23.360 -15.447 1.00 19.32 223 THR A O 1
ATOM 1712 N N . GLY A 1 225 ? -0.150 25.098 -16.468 1.00 21.08 224 GLY A N 1
ATOM 1713 C CA . GLY A 1 225 ? -0.213 24.518 -17.795 1.00 18.20 224 GLY A CA 1
ATOM 1714 C C . GLY A 1 225 ? 0.097 25.581 -18.828 1.00 20.72 224 GLY A C 1
ATOM 1715 O O . GLY A 1 225 ? 0.339 26.744 -18.500 1.00 20.33 224 GLY A O 1
ATOM 1716 N N . TRP A 1 226 ? 0.074 25.156 -20.097 1.00 20.25 225 TRP A N 1
ATOM 1717 C CA . TRP A 1 226 ? 0.441 26.034 -21.224 1.00 18.27 225 TRP A CA 1
ATOM 1718 C C . TRP A 1 226 ? -0.419 25.606 -22.409 1.00 19.81 225 TRP A C 1
ATOM 1719 O O . TRP A 1 226 ? -0.494 24.401 -22.705 1.00 18.07 225 TRP A O 1
ATOM 1730 N N . PRO A 1 227 ? -1.097 26.533 -23.072 1.00 19.37 226 PRO A N 1
ATOM 1731 C CA . PRO A 1 227 ? -2.101 26.136 -24.063 1.00 21.69 226 PRO A CA 1
ATOM 1732 C C . PRO A 1 227 ? -1.486 25.747 -25.398 1.00 21.00 226 PRO A C 1
ATOM 1733 O O . PRO A 1 227 ? -0.448 26.270 -25.814 1.00 23.81 226 PRO A O 1
ATOM 1737 N N . VAL A 1 228 ? -2.157 24.813 -26.074 1.00 18.64 227 VAL A N 1
ATOM 1738 C CA . VAL A 1 228 ? -1.759 24.408 -27.421 1.00 25.08 227 VAL A CA 1
ATOM 1739 C C . VAL A 1 228 ? -2.341 25.320 -28.498 1.00 24.28 227 VAL A C 1
ATOM 1740 O O . VAL A 1 228 ? -1.749 25.453 -29.573 1.00 20.95 227 VAL A O 1
ATOM 1744 N N . THR A 1 229 ? -3.512 25.916 -28.258 1.00 22.61 228 THR A N 1
ATOM 1745 C CA . THR A 1 229 ? -4.068 26.934 -29.140 1.00 22.67 228 THR A CA 1
ATOM 1746 C C . THR A 1 229 ? -4.668 28.035 -28.274 1.00 27.24 228 THR A C 1
ATOM 1747 O O . THR A 1 229 ? -4.998 27.823 -27.101 1.00 23.35 228 THR A O 1
ATOM 1751 N N . GLY A 1 230 ? -4.803 29.219 -28.864 1.00 21.25 229 GLY A N 1
ATOM 1752 C CA . GLY A 1 230 ? -5.344 30.353 -28.154 1.00 23.18 229 GLY A CA 1
ATOM 1753 C C . GLY A 1 230 ? -4.603 31.635 -28.477 1.00 26.52 229 GLY A C 1
ATOM 1754 O O . GLY A 1 230 ? -3.542 31.626 -29.104 1.00 28.78 229 GLY A O 1
ATOM 1755 N N . PRO A 1 231 ? -5.150 32.767 -28.043 1.00 28.81 230 PRO A N 1
ATOM 1756 C CA . PRO A 1 231 ? -4.548 34.058 -28.388 1.00 30.14 230 PRO A CA 1
ATOM 1757 C C . PRO A 1 231 ? -3.210 34.268 -27.698 1.00 27.81 230 PRO A C 1
ATOM 1758 O O . PRO A 1 231 ? -2.854 33.594 -26.731 1.00 30.28 230 PRO A O 1
ATOM 1762 N N . GLN A 1 232 ? -2.447 35.207 -28.244 1.00 29.34 231 GLN A N 1
ATOM 1763 C CA . GLN A 1 232 ? -1.152 35.544 -27.677 1.00 29.21 231 GLN A CA 1
ATOM 1764 C C . GLN A 1 232 ? -1.350 36.451 -26.467 1.00 28.14 231 GLN A C 1
ATOM 1765 O O . GLN A 1 232 ? -2.184 37.361 -26.487 1.00 27.37 231 GLN A O 1
ATOM 1771 N N . GLU A 1 233 ? -0.606 36.176 -25.398 1.00 26.99 232 GLU A N 1
ATOM 1772 C CA . GLU A 1 233 ? -0.668 36.957 -24.163 1.00 28.56 232 GLU A CA 1
ATOM 1773 C C . GLU A 1 233 ? 0.716 37.544 -23.927 1.00 28.25 232 GLU A C 1
ATOM 1774 O O . GLU A 1 233 ? 1.618 36.838 -23.478 1.00 29.45 232 GLU A O 1
ATOM 1780 N N . GLY A 1 234 ? 0.887 38.828 -24.214 1.00 27.66 233 GLY A N 1
ATOM 1781 C CA . GLY A 1 234 ? 2.213 39.408 -24.103 1.00 26.89 233 GLY A CA 1
ATOM 1782 C C . GLY A 1 234 ? 3.139 38.722 -25.084 1.00 32.05 233 GLY A C 1
ATOM 1783 O O . GLY A 1 234 ? 2.868 38.672 -26.290 1.00 25.64 233 GLY A O 1
ATOM 1784 N N . ASP A 1 235 ? 4.229 38.152 -24.579 1.00 27.37 234 ASP A N 1
ATOM 1785 C CA . ASP A 1 235 ? 5.176 37.405 -25.404 1.00 29.23 234 ASP A CA 1
ATOM 1786 C C . ASP A 1 235 ? 4.851 35.918 -25.486 1.00 27.65 234 ASP A C 1
ATOM 1787 O O . ASP A 1 235 ? 5.529 35.192 -26.222 1.00 24.24 234 ASP A O 1
ATOM 1792 N N . ALA A 1 236 ? 3.853 35.441 -24.743 1.00 22.77 235 ALA A N 1
ATOM 1793 C CA . ALA A 1 236 ? 3.528 34.020 -24.697 1.00 19.04 235 ALA A CA 1
ATOM 1794 C C . ALA A 1 236 ? 2.598 33.646 -25.847 1.00 23.60 235 ALA A C 1
ATOM 1795 O O . ALA A 1 236 ? 1.551 34.272 -26.037 1.00 25.54 235 ALA A O 1
ATOM 1797 N N . THR A 1 237 ? 2.985 32.631 -26.623 1.00 23.54 236 THR A N 1
ATOM 1798 C CA A THR A 1 237 ? 2.180 32.113 -27.722 0.37 22.01 236 THR A CA 1
ATOM 1799 C CA B THR A 1 237 ? 2.139 32.126 -27.698 0.63 21.50 236 THR A CA 1
ATOM 1800 C C . THR A 1 237 ? 1.774 30.674 -27.434 1.00 20.24 236 THR A C 1
ATOM 1801 O O . THR A 1 237 ? 2.586 29.887 -26.928 1.00 22.81 236 THR A O 1
ATOM 1808 N N . ALA A 1 238 ? 0.537 30.339 -27.770 1.00 19.57 237 ALA A N 1
ATOM 1809 C CA . ALA A 1 238 ? 0.031 28.976 -27.683 1.00 23.29 237 ALA A CA 1
ATOM 1810 C C . ALA A 1 238 ? 0.492 28.166 -28.887 1.00 28.85 237 ALA A C 1
ATOM 1811 O O . ALA A 1 238 ? 0.299 28.591 -30.032 1.00 22.21 237 ALA A O 1
ATOM 1813 N N . SER A 1 239 ? 1.083 27.001 -28.638 1.00 21.45 238 SER A N 1
ATOM 1814 C CA . SER A 1 239 ? 1.409 26.069 -29.709 1.00 25.51 238 SER A CA 1
ATOM 1815 C C . SER A 1 239 ? 1.734 24.721 -29.084 1.00 19.20 238 SER A C 1
ATOM 1816 O O . SER A 1 239 ? 2.077 24.658 -27.903 1.00 22.29 238 SER A O 1
ATOM 1819 N N . PRO A 1 240 ? 1.641 23.632 -29.860 1.00 23.38 239 PRO A N 1
ATOM 1820 C CA . PRO A 1 240 ? 2.035 22.329 -29.303 1.00 24.18 239 PRO A CA 1
ATOM 1821 C C . PRO A 1 240 ? 3.505 22.280 -28.921 1.00 27.00 239 PRO A C 1
ATOM 1822 O O . PRO A 1 240 ? 3.860 21.612 -27.944 1.00 23.03 239 PRO A O 1
ATOM 1826 N N . ALA A 1 241 ? 4.368 22.965 -29.674 1.00 25.30 240 ALA A N 1
ATOM 1827 C CA . ALA A 1 241 ? 5.784 23.031 -29.312 1.00 21.78 240 ALA A CA 1
ATOM 1828 C C . ALA A 1 241 ? 5.974 23.720 -27.973 1.00 22.24 240 ALA A C 1
ATOM 1829 O O . ALA A 1 241 ? 6.717 23.231 -27.114 1.00 24.61 240 ALA A O 1
ATOM 1831 N N . ASN A 1 242 ? 5.316 24.870 -27.784 1.00 19.79 241 ASN A N 1
ATOM 1832 C CA . ASN A 1 242 ? 5.455 25.614 -26.532 1.00 17.83 241 ASN A CA 1
ATOM 1833 C C . ASN A 1 242 ? 4.804 24.883 -25.363 1.00 22.79 241 ASN A C 1
ATOM 1834 O O . ASN A 1 242 ? 5.346 24.887 -24.250 1.00 22.08 241 ASN A O 1
ATOM 1839 N N . ALA A 1 243 ? 3.652 24.244 -25.582 1.00 19.56 242 ALA A N 1
ATOM 1840 C CA . ALA A 1 243 ? 3.052 23.458 -24.505 1.00 19.87 242 ALA A CA 1
ATOM 1841 C C . ALA A 1 243 ? 3.958 22.298 -24.124 1.00 22.93 242 ALA A C 1
ATOM 1842 O O . ALA A 1 243 ? 4.101 21.967 -22.940 1.00 22.93 242 ALA A O 1
ATOM 1844 N N . LYS A 1 244 ? 4.579 21.675 -25.127 1.00 19.33 243 LYS A N 1
ATOM 1845 C CA . LYS A 1 244 ? 5.538 20.602 -24.889 1.00 25.05 243 LYS A CA 1
ATOM 1846 C C . LYS A 1 244 ? 6.731 21.104 -24.084 1.00 21.42 243 LYS A C 1
ATOM 1847 O O . LYS A 1 244 ? 7.182 20.443 -23.144 1.00 18.46 243 LYS A O 1
ATOM 1853 N N . THR A 1 245 ? 7.263 22.273 -24.445 1.00 23.18 244 THR A N 1
ATOM 1854 C CA . THR A 1 245 ? 8.411 22.815 -23.722 1.00 24.64 244 THR A CA 1
ATOM 1855 C C . THR A 1 245 ? 8.056 23.097 -22.263 1.00 23.54 244 THR A C 1
ATOM 1856 O O . THR A 1 245 ? 8.854 22.834 -21.351 1.00 22.22 244 THR A O 1
ATOM 1860 N N . TYR A 1 246 ? 6.859 23.624 -22.021 1.00 20.84 245 TYR A N 1
ATOM 1861 C CA . TYR A 1 246 ? 6.440 23.905 -20.651 1.00 16.07 245 TYR A CA 1
ATOM 1862 C C . TYR A 1 246 ? 6.240 22.614 -19.859 1.00 19.01 245 TYR A C 1
ATOM 1863 O O . TYR A 1 246 ? 6.655 22.515 -18.693 1.00 22.58 245 TYR A O 1
ATOM 1872 N N . TRP A 1 247 ? 5.579 21.626 -20.472 1.00 21.36 246 TRP A N 1
ATOM 1873 C CA . TRP A 1 247 ? 5.456 20.295 -19.879 1.00 19.89 246 TRP A CA 1
ATOM 1874 C C . TRP A 1 247 ? 6.811 19.762 -19.433 1.00 20.67 246 TRP A C 1
ATOM 1875 O O . TRP A 1 247 ? 6.964 19.283 -18.302 1.00 21.14 246 TRP A O 1
ATOM 1886 N N . ASP A 1 248 ? 7.807 19.852 -20.317 1.00 22.67 247 ASP A N 1
ATOM 1887 C CA . ASP A 1 248 ? 9.127 19.295 -20.034 1.00 20.54 247 ASP A CA 1
ATOM 1888 C C . ASP A 1 248 ? 9.861 20.091 -18.967 1.00 23.83 247 ASP A C 1
ATOM 1889 O O . ASP A 1 248 ? 10.489 19.504 -18.079 1.00 24.73 247 ASP A O 1
ATOM 1894 N N . GLU A 1 249 ? 9.802 21.424 -19.041 1.00 18.90 248 GLU A N 1
ATOM 1895 C CA . GLU A 1 249 ? 10.606 22.262 -18.150 1.00 22.38 248 GLU A CA 1
ATOM 1896 C C . GLU A 1 249 ? 9.982 22.416 -16.772 1.00 24.52 248 GLU A C 1
ATOM 1897 O O . GLU A 1 249 ? 10.702 22.456 -15.769 1.00 23.60 248 GLU A O 1
ATOM 1903 N N . VAL A 1 250 ? 8.659 22.525 -16.702 1.00 18.28 249 VAL A N 1
ATOM 1904 C CA . VAL A 1 250 ? 7.947 22.753 -15.447 1.00 18.11 249 VAL A CA 1
ATOM 1905 C C . VAL A 1 250 ? 7.287 21.477 -14.937 1.00 24.69 249 VAL A C 1
ATOM 1906 O O . VAL A 1 250 ? 7.384 21.145 -13.753 1.00 22.76 249 VAL A O 1
ATOM 1910 N N . GLY A 1 251 ? 6.616 20.732 -15.818 1.00 22.14 250 GLY A N 1
ATOM 1911 C CA . GLY A 1 251 ? 5.849 19.579 -15.355 1.00 18.86 250 GLY A CA 1
ATOM 1912 C C . GLY A 1 251 ? 6.724 18.403 -14.960 1.00 22.41 250 GLY A C 1
ATOM 1913 O O . GLY A 1 251 ? 6.612 17.879 -13.846 1.00 18.96 250 GLY A O 1
ATOM 1914 N N . CYS A 1 252 ? 7.625 17.983 -15.849 1.00 23.83 251 CYS A N 1
ATOM 1915 C CA . CYS A 1 252 ? 8.439 16.800 -15.566 1.00 21.90 251 CYS A CA 1
ATOM 1916 C C . CYS A 1 252 ? 9.177 16.858 -14.227 1.00 23.97 251 CYS A C 1
ATOM 1917 O O . CYS A 1 252 ? 9.129 15.857 -13.489 1.00 24.78 251 CYS A O 1
ATOM 1920 N N . PRO A 1 253 ? 9.790 17.972 -13.817 1.00 24.66 252 PRO A N 1
ATOM 1921 C CA . PRO A 1 253 ? 10.407 17.995 -12.472 1.00 26.07 252 PRO A CA 1
ATOM 1922 C C . PRO A 1 253 ? 9.406 17.948 -11.321 1.00 23.53 252 PRO A C 1
ATOM 1923 O O . PRO A 1 253 ? 9.769 17.559 -10.197 1.00 23.03 252 PRO A O 1
ATOM 1927 N N . LEU A 1 254 ? 8.168 18.368 -11.542 1.00 19.43 253 LEU A N 1
ATOM 1928 C CA . LEU A 1 254 ? 7.164 18.288 -10.481 1.00 24.27 253 LEU A CA 1
ATOM 1929 C C . LEU A 1 254 ? 6.620 16.875 -10.319 1.00 25.96 253 LEU A C 1
ATOM 1930 O O . LEU A 1 254 ? 6.401 16.421 -9.189 1.00 19.15 253 LEU A O 1
ATOM 1935 N N . PHE A 1 255 ? 6.367 16.182 -11.434 1.00 21.06 254 PHE A N 1
ATOM 1936 C CA . PHE A 1 255 ? 5.620 14.926 -11.414 1.00 22.96 254 PHE A CA 1
ATOM 1937 C C . PHE A 1 255 ? 6.268 13.916 -10.475 1.00 26.81 254 PHE A C 1
ATOM 1938 O O . PHE A 1 255 ? 7.441 13.563 -10.638 1.00 27.39 254 PHE A O 1
ATOM 1946 N N . GLY A 1 256 ? 5.504 13.450 -9.493 1.00 21.50 255 GLY A N 1
ATOM 1947 C CA . GLY A 1 256 ? 6.004 12.477 -8.546 1.00 22.97 255 GLY A CA 1
ATOM 1948 C C . GLY A 1 256 ? 6.881 13.037 -7.454 1.00 26.35 255 GLY A C 1
ATOM 1949 O O . GLY A 1 256 ? 7.322 12.273 -6.584 1.00 26.17 255 GLY A O 1
ATOM 1950 N N . ASN A 1 257 ? 7.147 14.340 -7.462 1.00 26.86 256 ASN A N 1
ATOM 1951 C CA . ASN A 1 257 ? 7.950 15.006 -6.442 1.00 24.55 256 ASN A CA 1
ATOM 1952 C C . ASN A 1 257 ? 7.165 16.005 -5.615 1.00 23.07 256 ASN A C 1
ATOM 1953 O O . ASN A 1 257 ? 7.313 16.035 -4.393 1.00 26.06 256 ASN A O 1
ATOM 1958 N N . THR A 1 258 ? 6.340 16.824 -6.256 1.00 20.87 257 THR A N 1
ATOM 1959 C CA . THR A 1 258 ? 5.459 17.775 -5.593 1.00 23.41 257 THR A CA 1
ATOM 1960 C C . THR A 1 258 ? 4.028 17.442 -5.992 1.00 22.31 257 THR A C 1
ATOM 1961 O O . THR A 1 258 ? 3.779 17.089 -7.141 1.00 19.36 257 THR A O 1
ATOM 1965 N N . ASN A 1 259 ? 3.093 17.499 -5.038 1.00 15.26 258 ASN A N 1
ATOM 1966 C CA . ASN A 1 259 ? 1.687 17.307 -5.394 1.00 19.31 258 ASN A CA 1
ATOM 1967 C C . ASN A 1 259 ? 1.314 18.254 -6.524 1.00 17.79 258 ASN A C 1
ATOM 1968 O O . ASN A 1 259 ? 1.418 19.478 -6.374 1.00 18.74 258 ASN A O 1
ATOM 1973 N N . THR A 1 260 ? 0.882 17.695 -7.654 1.00 17.59 259 THR A N 1
ATOM 1974 C CA . THR A 1 260 ? 0.635 18.501 -8.844 1.00 15.20 259 THR A CA 1
ATOM 1975 C C . THR A 1 260 ? -0.644 18.053 -9.534 1.00 17.38 259 THR A C 1
ATOM 1976 O O . THR A 1 260 ? -0.842 16.859 -9.776 1.00 18.64 259 THR A O 1
ATOM 1980 N N . TRP A 1 261 ? -1.500 19.011 -9.863 1.00 15.64 260 TRP A N 1
ATOM 1981 C CA . TRP A 1 261 ? -2.649 18.761 -10.726 1.00 12.92 260 TRP A CA 1
ATOM 1982 C C . TRP A 1 261 ? -2.509 19.649 -11.960 1.00 18.94 260 TRP A C 1
ATOM 1983 O O . TRP A 1 261 ? -2.603 20.879 -11.867 1.00 17.54 260 TRP A O 1
ATOM 1994 N N . TRP A 1 262 ? -2.271 19.030 -13.113 1.00 18.06 261 TRP A N 1
ATOM 1995 C CA . TRP A 1 262 ? -2.065 19.789 -14.338 1.00 14.88 261 TRP A CA 1
ATOM 1996 C C . TRP A 1 262 ? -3.382 20.351 -14.872 1.00 19.47 261 TRP A C 1
ATOM 1997 O O . TRP A 1 262 ? -4.460 19.798 -14.646 1.00 20.08 261 TRP A O 1
ATOM 2008 N N . TYR A 1 263 ? -3.266 21.460 -15.611 1.00 20.38 262 TYR A N 1
ATOM 2009 C CA . TYR A 1 263 ? -4.430 22.069 -16.303 1.00 17.06 262 TYR A CA 1
ATOM 2010 C C . TYR A 1 263 ? -4.149 22.044 -17.819 1.00 17.87 262 TYR A C 1
ATOM 2011 O O . TYR A 1 263 ? -3.335 22.833 -18.278 1.00 17.40 262 TYR A O 1
ATOM 2020 N N . MET A 1 264 ? -4.794 21.136 -18.551 1.00 19.30 263 MET A N 1
ATOM 2021 C CA . MET A 1 264 ? -5.740 20.116 -18.033 1.00 19.22 263 MET A CA 1
ATOM 2022 C C . MET A 1 264 ? -5.718 18.885 -18.939 1.00 19.93 263 MET A C 1
ATOM 2023 O O . MET A 1 264 ? -4.856 18.818 -19.816 1.00 19.80 263 MET A O 1
ATOM 2028 N N . LEU A 1 265 ? -6.630 17.948 -18.692 1.00 18.77 264 LEU A N 1
ATOM 2029 C CA . LEU A 1 265 ? -6.581 16.735 -19.501 1.00 17.67 264 LEU A CA 1
ATOM 2030 C C . LEU A 1 265 ? -7.078 17.013 -20.918 1.00 18.03 264 LEU A C 1
ATOM 2031 O O . LEU A 1 265 ? -6.370 16.750 -21.894 1.00 20.55 264 LEU A O 1
ATOM 2036 N N . GLU A 1 266 ? -8.292 17.552 -21.049 1.00 21.61 265 GLU A N 1
ATOM 2037 C CA . GLU A 1 266 ? -8.922 17.692 -22.359 1.00 20.41 265 GLU A CA 1
ATOM 2038 C C . GLU A 1 266 ? -9.959 18.805 -22.306 1.00 25.27 265 GLU A C 1
ATOM 2039 O O . GLU A 1 266 ? -10.737 18.885 -21.352 1.00 19.72 265 GLU A O 1
ATOM 2045 N N . ASP A 1 267 ? -9.977 19.653 -23.339 1.00 24.78 266 ASP A N 1
ATOM 2046 C CA . ASP A 1 267 ? -10.922 20.765 -23.389 1.00 25.82 266 ASP A CA 1
ATOM 2047 C C . ASP A 1 267 ? -11.136 21.250 -24.820 1.00 29.69 266 ASP A C 1
ATOM 2048 O O . ASP A 1 267 ? -11.221 22.459 -25.059 1.00 27.17 266 ASP A O 1
ATOM 2053 N N . GLU A 1 268 ? -11.232 20.322 -25.771 1.00 27.35 267 GLU A N 1
ATOM 2054 C CA . GLU A 1 268 ? -11.405 20.709 -27.167 1.00 28.19 267 GLU A CA 1
ATOM 2055 C C . GLU A 1 268 ? -12.699 21.491 -27.337 1.00 27.19 267 GLU A C 1
ATOM 2056 O O . GLU A 1 268 ? -13.762 21.072 -26.863 1.00 29.91 267 GLU A O 1
ATOM 2062 N N . GLY A 1 269 ? -12.600 22.637 -28.013 1.00 33.67 268 GLY A N 1
ATOM 2063 C CA . GLY A 1 269 ? -13.666 23.607 -28.112 1.00 31.18 268 GLY A CA 1
ATOM 2064 C C . GLY A 1 269 ? -13.403 24.872 -27.317 1.00 34.23 268 GLY A C 1
ATOM 2065 O O . GLY A 1 269 ? -13.921 25.935 -27.676 1.00 34.42 268 GLY A O 1
ATOM 2066 N N . ALA A 1 270 ? -12.604 24.785 -26.254 1.00 24.65 269 ALA A N 1
ATOM 2067 C CA . ALA A 1 270 ? -12.300 25.963 -25.455 1.00 24.92 269 ALA A CA 1
ATOM 2068 C C . ALA A 1 270 ? -11.173 26.771 -26.092 1.00 28.05 269 ALA A C 1
ATOM 2069 O O . ALA A 1 270 ? -10.333 26.240 -26.824 1.00 27.68 269 ALA A O 1
ATOM 2071 N N . SER A 1 271 ? -11.157 28.071 -25.798 1.00 27.88 270 SER A N 1
ATOM 2072 C CA . SER A 1 271 ? -10.041 28.916 -26.201 1.00 27.71 270 SER A CA 1
ATOM 2073 C C . SER A 1 271 ? -9.648 29.799 -25.023 1.00 33.44 270 SER A C 1
ATOM 2074 O O . SER A 1 271 ? -10.499 30.520 -24.484 1.00 33.37 270 SER A O 1
ATOM 2077 N N . PRO A 1 272 ? -8.396 29.738 -24.552 1.00 26.49 271 PRO A N 1
ATOM 2078 C CA . PRO A 1 272 ? -7.313 28.857 -25.012 1.00 23.93 271 PRO A CA 1
ATOM 2079 C C . PRO A 1 272 ? -7.629 27.401 -24.714 1.00 30.42 271 PRO A C 1
ATOM 2080 O O . PRO A 1 272 ? -8.471 27.133 -23.861 1.00 26.45 271 PRO A O 1
ATOM 2084 N N . SER A 1 273 ? -6.989 26.476 -25.417 1.00 21.97 272 SER A N 1
ATOM 2085 C CA . SER A 1 273 ? -7.164 25.049 -25.162 1.00 19.91 272 SER A CA 1
ATOM 2086 C C . SER A 1 273 ? -5.916 24.589 -24.414 1.00 23.45 272 SER A C 1
ATOM 2087 O O . SER A 1 273 ? -4.805 24.615 -24.965 1.00 22.45 272 SER A O 1
ATOM 2090 N N . PHE A 1 274 ? -6.093 24.214 -23.148 1.00 16.62 273 PHE A N 1
ATOM 2091 C CA . PHE A 1 274 ? -5.006 23.737 -22.305 1.00 18.32 273 PHE A CA 1
ATOM 2092 C C . PHE A 1 274 ? -4.904 22.217 -22.261 1.00 22.76 273 PHE A C 1
ATOM 2093 O O . PHE A 1 274 ? -3.991 21.694 -21.620 1.00 28.76 273 PHE A O 1
ATOM 2101 N N . GLY A 1 275 ? -5.822 21.494 -22.892 1.00 19.02 274 GLY A N 1
ATOM 2102 C CA . GLY A 1 275 ? -5.795 20.046 -22.790 1.00 18.76 274 GLY A CA 1
ATOM 2103 C C . GLY A 1 275 ? -4.531 19.462 -23.391 1.00 21.48 274 GLY A C 1
ATOM 2104 O O . GLY A 1 275 ? -3.992 19.972 -24.366 1.00 27.86 274 GLY A O 1
ATOM 2105 N N . VAL A 1 276 ? -4.046 18.376 -22.784 1.00 21.65 275 VAL A N 1
ATOM 2106 C CA . VAL A 1 276 ? -2.861 17.698 -23.297 1.00 20.97 275 VAL A CA 1
ATOM 2107 C C . VAL A 1 276 ? -3.204 16.492 -24.152 1.00 21.16 275 VAL A C 1
ATOM 2108 O O . VAL A 1 276 ? -2.293 15.903 -24.755 1.00 21.88 275 VAL A O 1
ATOM 2112 N N A VAL A 1 277 ? -4.477 16.099 -24.228 0.48 21.73 276 VAL A N 1
ATOM 2113 N N B VAL A 1 277 ? -4.481 16.111 -24.232 0.52 21.76 276 VAL A N 1
ATOM 2114 C CA A VAL A 1 277 ? -4.909 15.060 -25.152 0.48 23.22 276 VAL A CA 1
ATOM 2115 C CA B VAL A 1 277 ? -4.946 15.044 -25.107 0.52 23.31 276 VAL A CA 1
ATOM 2116 C C A VAL A 1 277 ? -6.112 15.570 -25.935 0.48 24.97 276 VAL A C 1
ATOM 2117 C C B VAL A 1 277 ? -6.115 15.572 -25.933 0.52 24.94 276 VAL A C 1
ATOM 2118 O O A VAL A 1 277 ? -6.837 16.466 -25.497 0.48 26.62 276 VAL A O 1
ATOM 2119 O O B VAL A 1 277 ? -6.820 16.500 -25.521 0.52 26.85 276 VAL A O 1
ATOM 2126 N N . LYS A 1 278 ? -6.311 14.984 -27.113 1.00 25.03 277 LYS A N 1
ATOM 2127 C CA . LYS A 1 278 ? -7.434 15.352 -27.969 1.00 23.92 277 LYS A CA 1
ATOM 2128 C C . LYS A 1 278 ? -8.737 14.783 -27.407 1.00 26.75 277 LYS A C 1
ATOM 2129 O O . LYS A 1 278 ? -8.737 13.990 -26.465 1.00 23.62 277 LYS A O 1
ATOM 2135 N N . SER A 1 279 ? -9.864 15.154 -28.029 1.00 24.32 278 SER A N 1
ATOM 2136 C CA . SER A 1 279 ? -11.142 14.754 -27.452 1.00 27.89 278 SER A CA 1
ATOM 2137 C C . SER A 1 279 ? -11.434 13.265 -27.616 1.00 27.46 278 SER A C 1
ATOM 2138 O O . SER A 1 279 ? -12.416 12.792 -27.039 1.00 27.71 278 SER A O 1
ATOM 2141 N N . ASP A 1 280 ? -10.625 12.511 -28.371 1.00 29.32 279 ASP A N 1
ATOM 2142 C CA . ASP A 1 280 ? -10.761 11.056 -28.327 1.00 30.03 279 ASP A CA 1
ATOM 2143 C C . ASP A 1 280 ? -10.202 10.460 -27.039 1.00 31.36 279 ASP A C 1
ATOM 2144 O O . ASP A 1 280 ? -10.333 9.251 -26.823 1.00 34.92 279 ASP A O 1
ATOM 2149 N N . LEU A 1 281 ? -9.582 11.280 -26.197 1.00 24.54 280 LEU A N 1
ATOM 2150 C CA . LEU A 1 281 ? -8.994 10.883 -24.914 1.00 28.81 280 LEU A CA 1
ATOM 2151 C C . LEU A 1 281 ? -7.876 9.860 -25.072 1.00 31.16 280 LEU A C 1
ATOM 2152 O O . LEU A 1 281 ? -7.553 9.144 -24.123 1.00 33.19 280 LEU A O 1
ATOM 2157 N N . LYS A 1 282 ? -7.267 9.785 -26.257 1.00 30.45 281 LYS A N 1
ATOM 2158 C CA . LYS A 1 282 ? -6.158 8.874 -26.537 1.00 33.19 281 LYS A CA 1
ATOM 2159 C C . LYS A 1 282 ? -5.010 9.508 -27.304 1.00 31.84 281 LYS A C 1
ATOM 2160 O O . LYS A 1 282 ? -3.868 9.094 -27.097 1.00 40.28 281 LYS A O 1
ATOM 2166 N N . THR A 1 283 ? -5.250 10.492 -28.168 1.00 32.45 282 THR A N 1
ATOM 2167 C CA . THR A 1 283 ? -4.182 11.073 -28.976 1.00 27.83 282 THR A CA 1
ATOM 2168 C C . THR A 1 283 ? -3.589 12.270 -28.238 1.00 29.44 282 THR A C 1
ATOM 2169 O O . THR A 1 283 ? -4.272 13.295 -28.097 1.00 26.68 282 THR A O 1
ATOM 2173 N N . PRO A 1 284 ? -2.345 12.208 -27.770 1.00 29.70 283 PRO A N 1
ATOM 2174 C CA . PRO A 1 284 ? -1.788 13.363 -27.055 1.00 22.08 283 PRO A CA 1
ATOM 2175 C C . PRO A 1 284 ? -1.595 14.532 -28.006 1.00 21.98 283 PRO A C 1
ATOM 2176 O O . PRO A 1 284 ? -1.423 14.353 -29.211 1.00 24.17 283 PRO A O 1
ATOM 2180 N N . GLN A 1 285 ? -1.650 15.748 -27.456 1.00 25.97 284 GLN A N 1
ATOM 2181 C CA . GLN A 1 285 ? -1.333 16.922 -28.266 1.00 20.90 284 GLN A CA 1
ATOM 2182 C C . GLN A 1 285 ? 0.166 17.072 -28.498 1.00 27.47 284 GLN A C 1
ATOM 2183 O O . GLN A 1 285 ? 0.573 17.785 -29.425 1.00 23.23 284 GLN A O 1
ATOM 2189 N N . PHE A 1 286 ? 0.986 16.434 -27.667 1.00 21.34 285 PHE A N 1
ATOM 2190 C CA . PHE A 1 286 ? 2.436 16.417 -27.840 1.00 23.33 285 PHE A CA 1
ATOM 2191 C C . PHE A 1 286 ? 2.970 15.219 -27.065 1.00 27.01 285 PHE A C 1
ATOM 2192 O O . PHE A 1 286 ? 2.231 14.553 -26.338 1.00 29.13 285 PHE A O 1
ATOM 2200 N N . ASP A 1 287 ? 4.270 14.957 -27.212 1.00 22.51 286 ASP A N 1
ATOM 2201 C CA . ASP A 1 287 ? 4.895 13.831 -26.522 1.00 27.13 286 ASP A CA 1
ATOM 2202 C C . ASP A 1 287 ? 4.876 14.071 -25.019 1.00 29.86 286 ASP A C 1
ATOM 2203 O O . ASP A 1 287 ? 5.465 15.042 -24.532 1.00 26.47 286 ASP A O 1
ATOM 2208 N N . LEU A 1 288 ? 4.210 13.181 -24.280 1.00 22.10 287 LEU A N 1
ATOM 2209 C CA . LEU A 1 288 ? 3.998 13.366 -22.851 1.00 29.75 287 LEU A CA 1
ATOM 2210 C C . LEU A 1 288 ? 5.043 12.665 -21.999 1.00 38.40 287 LEU A C 1
ATOM 2211 O O . LEU A 1 288 ? 5.049 12.851 -20.778 1.00 41.05 287 LEU A O 1
ATOM 2216 N N . SER A 1 289 ? 5.908 11.858 -22.606 1.00 33.77 288 SER A N 1
ATOM 2217 C CA . SER A 1 289 ? 7.007 11.259 -21.868 1.00 39.26 288 SER A CA 1
ATOM 2218 C C . SER A 1 289 ? 7.902 12.346 -21.287 1.00 37.11 288 SER 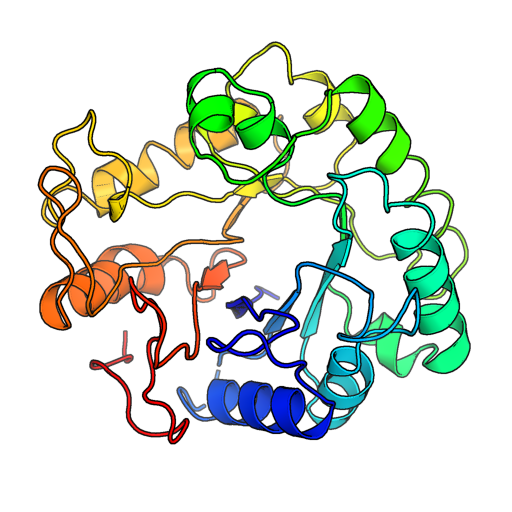A C 1
ATOM 2219 O O . SER A 1 289 ? 7.990 13.463 -21.807 1.00 44.54 288 SER A O 1
ATOM 2222 N N . CYS A 1 290 ? 8.562 12.014 -20.193 1.00 38.04 289 CYS A N 1
ATOM 2223 C CA . CYS A 1 290 ? 9.428 12.970 -19.532 1.00 38.45 289 CYS A CA 1
ATOM 2224 C C . CYS A 1 290 ? 10.909 12.579 -19.661 1.00 47.11 289 CYS A C 1
ATOM 2225 O O . CYS A 1 290 ? 11.375 11.598 -19.064 1.00 52.04 289 CYS A O 1
#

B-factor: mean 30.6, std 13.92, range [11.92, 95.76]

Secondary structure (DSSP, 8-state):
---EEEEE-SB-TTSPBP-HHHHHHHHHHHHTT------EEEES-SBPTTSSSPBPTHHHHHHHHT-EEEEEE--SSS-HHHHHHHHHHHHHHHHHHHHTTEEEEEEEESHHHHTSHHHHTTTS-----HHHHHHHHHHHHHHHTTSTTTT-EEEEEEEHHHHT-GGGHHHHTT-SEEEEE--GGG-TTS--SGGGHHHHHHHHHHHHHTTSTT--EEEEE----SBS--BTTB---HHHHHHHIIIIIHHHTTTS-EEES-S--TT-SSB--SB-TTSSSBSS----

Nearest PDB structures (foldseek):
  8akp-assembly1_A  TM=1.003E+00  e=6.786E-66  Penicillium sumatraense
  4wtp-assembly1_A  TM=8.990E-01  e=1.436E-18  Rhizomucor miehei CAU432
  4wts-assembly1_A  TM=8.905E-01  e=9.320E-19  Rhizomucor miehei CAU432
  6jz5-assembly1_A  TM=6.949E-01  e=5.043E-09  Mediterraneibacter gnavus
  6jz7-assembly1_A  TM=6.384E-01  e=3.637E-08  Mediterraneibacter gnavus

Sequence (288 aa):
AVSKGFNYGATKADGSSKYQADFKKDFAAAKALVESGF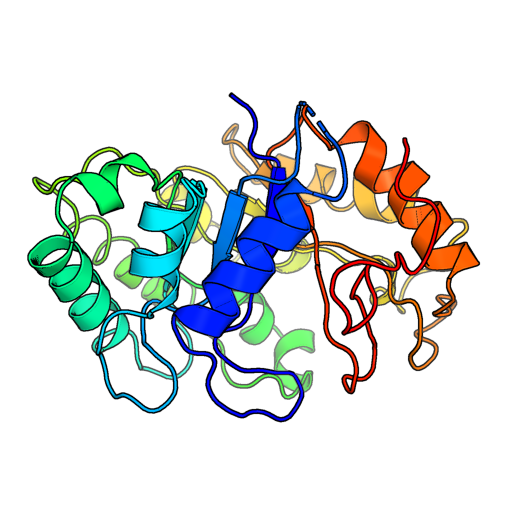TSARLYTMIQGGTTNTPIEAIPAAIEEKTELLLGLWASGGNMDDNEIAALKSAISQYGDDFANLVVGISVGSEDMYRNSVTGSKSNAGPGVEPEELVSYIQQQVRSSTIAGTGLSDASIGHVDTWDSWTNSSNSDVVNHLDWLGFDDGYPYYQLTMMENGIENAKKLFDESSVEKTKSVANNGKEVWITETGWPVTGPQEGDATTASPANAKTYWDEVGCPLFGNTNTWWYMLEDEGASPSFGVVVKSDLKTPQFDLSC

Solvent-accessible surface area: 12140 Å² total; per-residue (Å²): 155,64,6,24,0,0,0,6,21,22,65,93,58,119,49,44,23,18,116,53,76,42,0,75,123,16,4,35,12,2,72,81,39,63,189,124,14,8,61,3,0,2,1,45,22,0,17,5,12,83,55,92,55,67,6,2,51,0,0,16,0,0,47,101,23,167,5,49,0,0,0,4,1,84,1,5,62,62,52,6,104,33,2,19,36,0,0,120,35,0,31,92,118,63,29,100,93,0,14,122,32,20,41,0,0,2,0,1,7,33,0,3,51,14,61,25,118,98,0,70,162,49,142,62,37,87,25,9,99,12,127,84,0,14,44,22,0,105,74,0,86,84,23,7,68,79,42,36,1,65,127,11,34,0,0,0,0,0,13,50,54,3,6,41,60,98,93,11,63,70,0,8,91,63,6,61,4,0,0,0,6,4,22,1,0,98,23,96,125,70,132,0,6,29,148,38,2,64,110,9,5,55,93,6,31,104,116,0,133,84,52,1,119,85,56,116,24,15,2,0,13,0,0,6,0,9,82,30,77,111,38,37,81,0,60,14,31,72,68,28,2,50,48,0,2,53,77,0,0,28,69,20,24,36,104,45,21,0,0,5,57,24,2,45,14,72,80,38,90,28,7,9,1,3,0,87,70,72,16,159,58,59,31,22,88,27,74,109

Foldseek 3Di:
DAAAAAEDEQAALVRHGDALVRLLLLQVLQCPQDVLTHQEYEYAAQAHPPDLQAGHSNQVSCLVSVGAYAAHHAAPDPNNVSRLSNVLVCCVPVPQSRLVRYQAYAYHAALLLCVDDVNVVVPPHHHDQLVVSLVSLVVVQVSCCPGSNVVHFYEHHHELVSLLPVSNLVNLVSGQEYEYADELQQPQVDQSALVCGLVVVVVSVVSNVVSNVPHYYAHEEYFAFCQADHHRNYHHRLVSRVSCCVRPVVVCSPPGRHHYHRQFHPPDHRTGHQAYPVSHHGSYRNDD